Protein AF-A0A7C4XH98-F1 (afdb_monomer)

Structure (mmCIF, N/CA/C/O backbone):
data_AF-A0A7C4XH98-F1
#
_entry.id   AF-A0A7C4XH98-F1
#
loop_
_atom_site.group_PDB
_atom_site.id
_atom_site.type_symbol
_atom_site.label_atom_id
_atom_site.label_alt_id
_atom_site.label_comp_id
_atom_site.label_asym_id
_atom_site.label_entity_id
_atom_site.label_seq_id
_atom_site.pdbx_PDB_ins_code
_atom_site.Cartn_x
_atom_site.Cartn_y
_atom_site.Cartn_z
_atom_site.occupancy
_atom_site.B_iso_or_equiv
_atom_site.auth_seq_id
_atom_site.auth_comp_id
_atom_site.auth_asym_id
_atom_site.auth_atom_id
_atom_site.pdbx_PDB_model_num
ATOM 1 N N . MET A 1 1 ? -20.368 -7.969 13.015 1.00 67.06 1 MET A N 1
ATOM 2 C CA . MET A 1 1 ? -19.033 -8.362 12.513 1.00 67.06 1 MET A CA 1
ATOM 3 C C . MET A 1 1 ? -18.531 -9.493 13.409 1.00 67.06 1 MET A C 1
ATOM 5 O O . MET A 1 1 ? -19.302 -9.937 14.252 1.00 67.06 1 MET A O 1
ATOM 9 N N . SER A 1 2 ? -17.333 -10.051 13.210 1.00 83.75 2 SER A N 1
ATOM 10 C CA . SER A 1 2 ? -16.748 -10.917 14.249 1.00 83.75 2 SER A CA 1
ATOM 11 C C . SER A 1 2 ? -16.350 -10.067 15.457 1.00 83.75 2 SER A C 1
ATOM 13 O O . SER A 1 2 ? -15.859 -8.958 15.256 1.00 83.75 2 SER A O 1
ATOM 15 N N . GLU A 1 3 ? -16.488 -10.603 16.671 1.00 90.81 3 GLU A N 1
ATOM 16 C CA . GLU A 1 3 ? -16.153 -9.916 17.933 1.00 90.81 3 GLU A CA 1
ATOM 17 C C . GLU A 1 3 ? -14.735 -9.316 17.905 1.00 90.81 3 GLU A C 1
ATOM 19 O O . GLU A 1 3 ? -14.575 -8.110 18.053 1.00 90.81 3 GLU A O 1
ATOM 24 N N . CYS A 1 4 ? -13.725 -10.098 17.503 1.00 91.94 4 CYS A N 1
ATOM 25 C CA . CYS A 1 4 ? -12.333 -9.631 17.433 1.00 91.94 4 CYS A CA 1
ATOM 26 C C . CYS A 1 4 ? -12.103 -8.434 16.488 1.00 91.94 4 CYS A C 1
ATOM 28 O O . CYS A 1 4 ? -11.167 -7.662 16.678 1.00 91.94 4 CYS A O 1
ATOM 30 N N . PHE A 1 5 ? -12.923 -8.284 15.444 1.00 92.69 5 PHE A N 1
ATOM 31 C CA . PHE A 1 5 ? -12.782 -7.168 14.504 1.00 92.69 5 PHE A CA 1
ATOM 32 C C . PHE A 1 5 ? -13.383 -5.883 15.083 1.00 92.69 5 PHE A C 1
ATOM 34 O O . PHE A 1 5 ? -12.815 -4.802 14.938 1.00 92.69 5 PHE A O 1
ATOM 41 N N . GLU A 1 6 ? -14.522 -6.009 15.764 1.00 92.94 6 GLU A N 1
ATOM 42 C CA . GLU A 1 6 ? -15.153 -4.900 16.481 1.00 92.94 6 GLU A CA 1
ATOM 43 C C . GLU A 1 6 ? -14.258 -4.424 17.635 1.00 92.94 6 GLU A C 1
ATOM 45 O O . GLU A 1 6 ? -14.080 -3.217 17.807 1.00 92.94 6 GLU A O 1
ATOM 50 N N . ASP A 1 7 ? -13.607 -5.354 18.338 1.00 95.62 7 ASP A N 1
ATOM 51 C CA . ASP A 1 7 ? -12.634 -5.046 19.389 1.00 95.62 7 ASP A CA 1
ATOM 52 C C . ASP A 1 7 ? -11.439 -4.246 18.859 1.00 95.62 7 ASP A C 1
ATOM 54 O O . ASP A 1 7 ? -11.026 -3.268 19.483 1.00 95.62 7 ASP A O 1
ATOM 58 N N . LEU A 1 8 ? -10.903 -4.603 17.685 1.00 96.25 8 LEU A N 1
ATOM 59 C CA . LEU A 1 8 ? -9.790 -3.876 17.069 1.00 96.25 8 LEU A CA 1
ATOM 60 C C . LEU A 1 8 ? -10.188 -2.453 16.650 1.00 96.25 8 LEU A C 1
ATOM 62 O O . LEU A 1 8 ? -9.449 -1.497 16.891 1.00 96.25 8 LEU A O 1
ATOM 66 N N . LEU A 1 9 ? -11.382 -2.279 16.077 1.00 95.44 9 LEU A N 1
ATOM 67 C CA . LEU A 1 9 ? -11.922 -0.946 15.792 1.00 95.44 9 LEU A CA 1
ATOM 68 C C . LEU A 1 9 ? -12.091 -0.127 17.078 1.00 95.44 9 LEU A C 1
ATOM 70 O O . LEU A 1 9 ? -11.745 1.056 17.130 1.00 95.44 9 LEU A O 1
ATOM 74 N N . GLN A 1 10 ? -12.601 -0.754 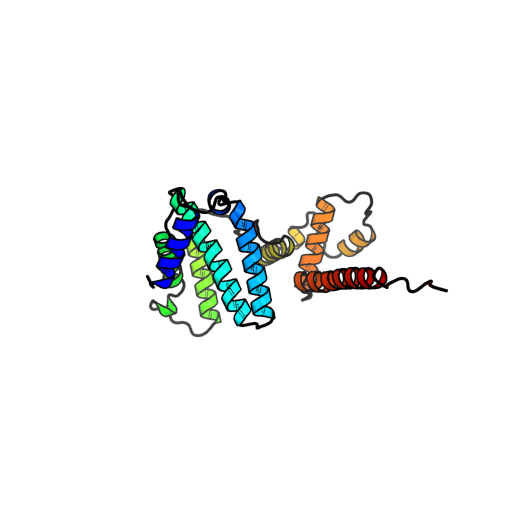18.138 1.00 96.62 10 GLN A N 1
ATOM 75 C CA . GLN A 1 10 ? -12.788 -0.099 19.425 1.00 96.62 10 GLN A CA 1
ATOM 76 C C . GLN A 1 10 ? -11.453 0.243 20.102 1.00 96.62 10 GLN A C 1
ATOM 78 O O . GLN A 1 10 ? -11.355 1.282 20.766 1.00 96.62 10 GLN A O 1
ATOM 83 N N . LEU A 1 11 ? -10.414 -0.572 19.910 1.00 97.62 11 LEU A N 1
ATOM 84 C CA . LEU A 1 11 ? -9.049 -0.278 20.337 1.00 97.62 11 LEU A CA 1
ATOM 85 C C . LEU A 1 11 ? -8.554 1.016 19.681 1.00 97.62 11 LEU A C 1
ATOM 87 O O . LEU A 1 11 ? -8.147 1.932 20.391 1.00 97.62 11 LEU A O 1
ATOM 91 N N . ILE A 1 12 ? -8.665 1.137 18.355 1.00 97.25 12 ILE A N 1
ATOM 92 C CA . ILE A 1 12 ? -8.238 2.333 17.607 1.00 97.25 12 ILE A CA 1
ATOM 93 C C . ILE A 1 12 ? -8.990 3.578 18.095 1.00 97.25 12 ILE A C 1
ATOM 95 O O . ILE A 1 12 ? -8.373 4.596 18.419 1.00 97.25 12 ILE A O 1
ATOM 99 N N . LYS A 1 13 ? -10.315 3.481 18.259 1.00 96.62 13 LYS A N 1
ATOM 100 C CA . LYS A 1 13 ? -11.134 4.565 18.831 1.00 96.62 13 LYS A CA 1
ATOM 101 C C . LYS A 1 13 ? -10.692 4.943 20.240 1.00 96.62 13 LYS A C 1
ATOM 103 O O . LYS A 1 13 ? -10.677 6.118 20.598 1.00 96.62 13 LYS A O 1
ATOM 108 N N . THR A 1 14 ? -10.305 3.964 21.055 1.00 97.69 14 THR A N 1
ATOM 109 C CA . THR A 1 14 ? -9.773 4.203 22.404 1.00 97.69 14 THR A CA 1
ATOM 110 C C . THR A 1 14 ? -8.427 4.924 22.362 1.00 97.69 14 THR A C 1
ATOM 112 O O . THR A 1 14 ? -8.237 5.893 23.102 1.00 97.69 14 THR A O 1
ATOM 115 N N . LEU A 1 15 ? -7.518 4.496 21.480 1.00 97.88 15 LEU A N 1
ATOM 116 C CA . LEU A 1 15 ? -6.202 5.109 21.278 1.00 97.88 15 LEU A CA 1
ATOM 117 C C . LEU A 1 15 ? -6.312 6.572 20.833 1.00 97.88 15 LEU A C 1
ATOM 119 O O . LEU A 1 15 ? -5.545 7.415 21.297 1.00 97.88 15 LEU A O 1
ATOM 123 N N . ARG A 1 16 ? -7.305 6.894 20.001 1.00 96.06 16 ARG A N 1
ATOM 124 C CA . ARG A 1 16 ? -7.550 8.257 19.504 1.00 96.06 16 ARG A CA 1
ATOM 125 C C . ARG A 1 16 ? -8.492 9.089 20.383 1.00 96.06 16 ARG A C 1
ATOM 127 O O . ARG A 1 16 ? -8.470 10.317 20.335 1.00 96.06 16 ARG A O 1
ATOM 134 N N . GLY A 1 17 ? -9.281 8.451 21.246 1.00 95.00 17 GLY A N 1
ATOM 135 C CA . GLY A 1 17 ? -10.274 9.108 22.097 1.00 95.00 17 GLY A CA 1
ATOM 136 C C . G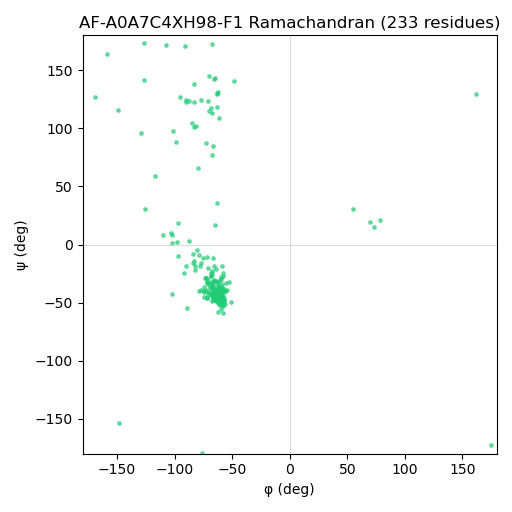LY A 1 17 ? -9.668 10.017 23.176 1.00 95.00 17 GLY A C 1
ATOM 137 O O . GLY A 1 17 ? -8.466 9.994 23.413 1.00 95.00 17 GLY A O 1
ATOM 138 N N . PRO A 1 18 ? -10.460 10.804 23.928 1.00 94.62 18 PRO A N 1
ATOM 139 C CA . PRO A 1 18 ? -9.956 11.855 24.827 1.00 94.62 18 PRO A CA 1
ATOM 140 C C . PRO A 1 18 ? -8.888 11.418 25.842 1.00 94.62 18 PRO A C 1
ATOM 142 O O . PRO A 1 18 ? -7.975 12.187 26.137 1.00 94.62 18 PRO A O 1
ATOM 145 N N . LYS A 1 19 ? -8.934 10.168 26.317 1.00 95.62 19 LYS A N 1
ATOM 146 C CA . LYS A 1 19 ? -7.947 9.573 27.243 1.00 95.62 19 LYS A CA 1
ATOM 147 C C . LYS A 1 19 ? -6.876 8.710 26.560 1.00 95.62 19 LYS A C 1
ATOM 149 O O . LYS A 1 19 ? -6.050 8.123 27.246 1.00 95.62 19 LYS A O 1
ATOM 154 N N . GLY A 1 20 ? -6.908 8.629 25.237 1.00 95.38 20 GLY A N 1
ATOM 155 C CA . GLY A 1 20 ? -5.993 7.842 24.428 1.00 95.38 20 GLY A CA 1
ATOM 156 C C . GLY A 1 20 ? -4.603 8.458 24.276 1.00 95.38 20 GLY A C 1
ATOM 157 O O . GLY A 1 20 ? -4.307 9.540 24.804 1.00 95.38 20 GLY A O 1
ATOM 158 N N . CYS A 1 21 ? -3.764 7.756 23.527 1.00 97.25 21 CYS A N 1
ATOM 159 C CA . CYS A 1 21 ? -2.359 8.047 23.306 1.00 97.25 21 CYS A CA 1
ATOM 160 C C . CYS A 1 21 ? -2.154 9.395 22.580 1.00 97.25 21 CYS A C 1
ATOM 162 O O . CYS A 1 21 ? -2.760 9.645 21.534 1.00 97.25 21 CYS A O 1
ATOM 164 N N . PRO A 1 22 ? -1.282 10.287 23.092 1.00 96.06 22 PRO A N 1
ATOM 165 C CA . PRO A 1 22 ? -0.982 11.558 22.430 1.00 96.06 22 PRO A CA 1
ATOM 166 C C . PRO A 1 22 ? -0.382 11.406 21.028 1.00 96.06 22 PRO A C 1
ATOM 168 O O . PRO A 1 22 ? -0.580 12.281 20.187 1.00 96.06 22 PRO A O 1
ATOM 171 N N . TRP A 1 23 ? 0.361 10.322 20.781 1.00 95.56 23 TRP A N 1
ATOM 172 C CA . TRP A 1 23 ? 0.972 10.063 19.479 1.00 95.56 23 TRP A CA 1
ATOM 173 C C . TRP A 1 23 ? -0.076 9.662 18.440 1.00 95.56 23 TRP A C 1
ATOM 175 O O . TRP A 1 23 ? -0.091 10.257 17.362 1.00 95.56 23 TRP A O 1
ATOM 185 N N . ASP A 1 24 ? -0.994 8.756 18.791 1.00 96.81 24 ASP A N 1
ATOM 186 C CA . ASP A 1 24 ? -2.077 8.319 17.903 1.00 96.81 24 ASP A CA 1
ATOM 18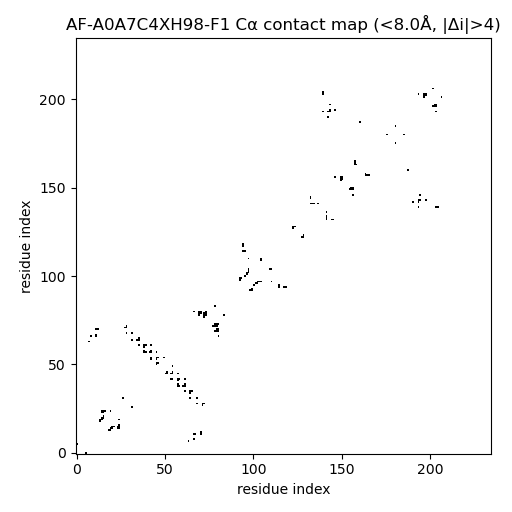7 C C . ASP A 1 24 ? -2.975 9.495 17.523 1.00 96.81 24 ASP A C 1
ATOM 189 O O . ASP A 1 24 ? -3.191 9.763 16.345 1.00 96.81 24 ASP A O 1
ATOM 193 N N . LYS A 1 25 ? -3.397 10.297 18.507 1.00 95.12 25 LYS A N 1
ATOM 194 C CA . LYS A 1 25 ? -4.190 11.519 18.281 1.00 95.12 25 LYS A CA 1
ATOM 195 C C . LYS A 1 25 ? -3.551 12.515 17.322 1.00 95.12 25 LYS A C 1
ATOM 197 O O . LYS A 1 25 ? -4.264 13.250 16.648 1.00 95.12 25 LYS A O 1
ATOM 202 N N . LYS A 1 26 ? -2.218 12.595 17.315 1.00 95.31 26 LYS A N 1
ATOM 203 C CA . LYS A 1 26 ? -1.476 13.538 16.474 1.00 95.31 26 LYS A CA 1
ATOM 204 C C . LYS A 1 26 ? -1.381 13.064 15.021 1.00 95.31 26 LYS A C 1
ATOM 206 O O . LYS A 1 26 ? -1.086 13.888 14.159 1.00 95.31 26 LYS A O 1
ATOM 211 N N . GLN A 1 27 ? -1.599 11.777 14.748 1.00 95.12 27 GLN A N 1
ATOM 212 C CA . GLN A 1 27 ? -1.567 11.269 13.380 1.00 95.12 27 GLN A CA 1
ATOM 213 C C . GLN A 1 27 ? -2.718 11.856 12.556 1.00 95.12 27 GLN A C 1
ATOM 215 O O . GLN A 1 27 ? -3.842 12.009 13.040 1.00 95.12 27 GLN A O 1
ATOM 220 N N . ASP A 1 28 ? -2.411 12.133 11.294 1.00 92.94 28 ASP A N 1
ATOM 221 C CA . ASP A 1 28 ? -3.336 12.550 10.246 1.00 92.94 28 ASP A CA 1
ATOM 222 C C . ASP A 1 28 ? -3.209 11.647 9.005 1.00 92.94 28 ASP A C 1
ATOM 224 O O . ASP A 1 28 ? -2.294 10.825 8.890 1.00 92.94 28 ASP A O 1
ATOM 228 N N . ILE A 1 29 ? -4.097 11.832 8.027 1.00 90.31 29 ILE A N 1
ATOM 229 C CA . ILE A 1 29 ? -4.125 11.023 6.800 1.00 90.31 29 ILE A CA 1
ATOM 230 C C . ILE A 1 29 ? -2.811 11.070 5.996 1.00 90.31 29 ILE A C 1
ATOM 232 O O . ILE A 1 29 ? -2.485 10.131 5.270 1.00 90.31 29 ILE A O 1
ATOM 236 N N . GLN A 1 30 ? -2.031 12.153 6.099 1.00 89.75 30 GLN A N 1
ATOM 237 C CA . GLN A 1 30 ? -0.754 12.269 5.392 1.00 89.75 30 GLN A CA 1
ATOM 238 C C . GLN A 1 30 ? 0.332 11.455 6.096 1.00 89.75 30 GLN A C 1
ATOM 240 O O . GLN A 1 30 ? 1.128 10.800 5.423 1.00 89.75 30 GLN A O 1
ATOM 245 N N . SER A 1 31 ? 0.334 11.462 7.430 1.00 90.06 31 SER A N 1
ATOM 246 C CA . SER A 1 31 ? 1.281 10.714 8.255 1.00 90.06 31 SER A CA 1
ATOM 247 C C . SER A 1 31 ? 1.131 9.197 8.119 1.00 90.06 31 SER A C 1
ATOM 249 O O . SER A 1 31 ? 2.139 8.498 8.135 1.00 90.06 31 SER A O 1
ATOM 251 N N . ILE A 1 32 ? -0.085 8.689 7.879 1.00 93.56 32 ILE A N 1
ATOM 252 C CA . ILE A 1 32 ? -0.340 7.245 7.740 1.00 93.56 32 ILE A CA 1
ATOM 253 C C . ILE A 1 32 ? 0.288 6.642 6.476 1.00 93.56 32 ILE A C 1
ATOM 255 O O . ILE A 1 32 ? 0.621 5.460 6.445 1.00 93.56 32 ILE A O 1
ATOM 259 N N . LYS A 1 33 ? 0.532 7.450 5.435 1.00 89.00 33 LYS A N 1
ATOM 260 C CA . LYS A 1 33 ? 1.069 6.959 4.154 1.00 89.00 33 LYS A CA 1
ATOM 261 C C . LYS A 1 33 ? 2.392 6.212 4.290 1.00 89.00 33 LYS A C 1
ATOM 263 O O . LYS A 1 33 ? 2.590 5.237 3.573 1.00 89.00 33 LYS A O 1
ATOM 268 N N . LYS A 1 34 ? 3.300 6.700 5.145 1.00 87.94 34 LYS A N 1
ATOM 269 C CA . LYS A 1 34 ? 4.608 6.057 5.330 1.00 87.94 34 LYS A CA 1
ATOM 270 C C . LYS A 1 34 ? 4.469 4.725 6.062 1.00 87.94 34 LYS A C 1
ATOM 272 O O . LYS A 1 34 ? 5.053 3.766 5.592 1.00 87.94 34 LYS A O 1
ATOM 277 N N . TYR A 1 35 ? 3.616 4.647 7.086 1.00 92.94 35 TYR A N 1
ATOM 278 C CA . TYR A 1 35 ? 3.422 3.417 7.853 1.00 92.94 35 TYR A CA 1
ATOM 279 C C . TYR A 1 35 ? 2.768 2.340 6.992 1.00 92.94 35 TYR A C 1
ATOM 2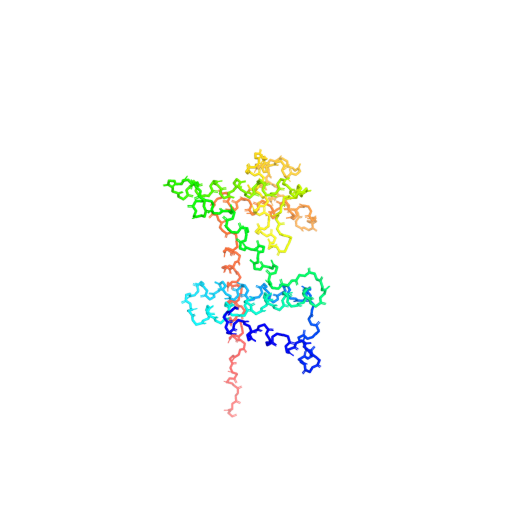81 O O . TYR A 1 35 ? 3.279 1.240 6.921 1.00 92.94 35 TYR A O 1
ATOM 289 N N . ILE A 1 36 ? 1.734 2.675 6.204 1.00 95.38 36 ILE A N 1
ATOM 290 C CA . ILE A 1 36 ? 1.152 1.718 5.240 1.00 95.38 36 ILE A CA 1
ATOM 291 C C . ILE A 1 36 ? 2.219 1.152 4.296 1.00 95.38 36 ILE A C 1
ATOM 293 O O . ILE A 1 36 ? 2.147 -0.014 3.921 1.00 95.38 36 ILE A O 1
ATOM 297 N N . LEU A 1 37 ? 3.162 1.986 3.853 1.00 90.81 37 LEU A N 1
ATOM 298 C CA . LEU A 1 37 ? 4.210 1.544 2.943 1.00 90.81 37 LEU A CA 1
ATOM 299 C C . LEU A 1 37 ? 5.267 0.691 3.657 1.00 90.81 37 LEU A C 1
ATOM 301 O O . LEU A 1 37 ? 5.714 -0.285 3.068 1.00 90.81 37 LEU A O 1
ATOM 305 N N . GLU A 1 38 ? 5.639 1.061 4.883 1.00 92.12 38 GLU A N 1
ATOM 306 C CA . GLU A 1 38 ? 6.531 0.298 5.764 1.00 92.12 38 GLU A CA 1
ATOM 307 C C . GLU A 1 38 ? 5.944 -1.103 6.016 1.00 92.12 38 GLU A C 1
ATOM 309 O O . GLU A 1 38 ? 6.522 -2.066 5.515 1.00 92.12 38 GLU A O 1
ATOM 314 N N . GLU A 1 39 ? 4.732 -1.218 6.578 1.00 96.94 39 GLU A N 1
ATOM 315 C CA . GLU A 1 39 ? 4.115 -2.531 6.869 1.00 96.94 39 GLU A CA 1
ATOM 316 C C . GLU A 1 39 ? 3.871 -3.356 5.597 1.00 96.94 39 GLU A C 1
ATOM 318 O O . GLU A 1 39 ? 3.934 -4.584 5.587 1.00 96.94 39 GLU A O 1
ATOM 323 N N . ALA A 1 40 ? 3.577 -2.696 4.469 1.00 96.00 40 ALA A N 1
ATOM 324 C CA . ALA A 1 40 ? 3.421 -3.402 3.203 1.00 96.00 40 ALA A CA 1
ATOM 325 C C . ALA A 1 40 ? 4.743 -4.008 2.717 1.00 96.00 40 ALA A C 1
ATOM 327 O O . ALA A 1 40 ? 4.713 -5.078 2.110 1.00 96.00 40 ALA A O 1
ATOM 328 N N . TYR A 1 41 ? 5.883 -3.347 2.936 1.00 93.12 41 TYR A N 1
ATOM 329 C CA . TYR A 1 41 ? 7.184 -3.921 2.599 1.00 93.12 41 TYR A CA 1
ATOM 330 C C . TYR A 1 41 ? 7.593 -5.014 3.585 1.00 93.12 41 TYR A C 1
ATOM 332 O O . TYR A 1 41 ? 8.042 -6.061 3.126 1.00 93.12 41 TYR A O 1
ATOM 340 N N . GLU A 1 42 ? 7.359 -4.831 4.884 1.00 94.81 42 GLU A N 1
ATOM 341 C CA . GLU A 1 42 ? 7.648 -5.852 5.901 1.00 94.81 42 GLU A CA 1
ATOM 342 C C . GLU A 1 42 ? 6.825 -7.128 5.650 1.00 94.81 42 GLU A C 1
ATOM 344 O O . GLU A 1 42 ? 7.379 -8.228 5.574 1.00 94.81 42 GLU A O 1
ATOM 349 N N . LEU A 1 43 ? 5.538 -6.989 5.309 1.00 97.81 43 LEU A N 1
ATOM 350 C CA . LEU A 1 43 ? 4.706 -8.115 4.879 1.00 97.81 43 LEU A CA 1
ATOM 351 C C . LEU A 1 43 ? 5.235 -8.800 3.607 1.00 97.81 43 LEU A C 1
ATOM 353 O O . LEU A 1 43 ? 5.181 -10.026 3.488 1.00 97.81 43 LEU A O 1
ATOM 357 N N . LEU A 1 44 ? 5.731 -8.040 2.625 1.00 94.56 44 LEU A N 1
ATOM 358 C CA . LEU A 1 44 ? 6.320 -8.620 1.411 1.00 94.56 44 LEU A CA 1
ATOM 359 C C . LEU A 1 44 ? 7.611 -9.390 1.714 1.00 94.56 44 LEU A C 1
ATOM 361 O O . LEU A 1 44 ? 7.842 -10.443 1.106 1.00 94.56 44 LEU A O 1
ATOM 365 N N . ASP A 1 45 ? 8.424 -8.900 2.644 1.00 92.62 45 ASP A N 1
ATOM 366 C CA . ASP A 1 45 ? 9.642 -9.571 3.092 1.00 92.62 45 ASP A CA 1
ATOM 367 C C . ASP A 1 45 ? 9.305 -10.866 3.845 1.00 92.62 45 ASP A C 1
ATOM 369 O O . ASP A 1 45 ? 9.869 -11.916 3.522 1.00 92.62 45 ASP A O 1
ATOM 373 N N . ALA A 1 46 ? 8.305 -10.842 4.732 1.00 95.56 46 ALA A N 1
ATOM 374 C CA . ALA A 1 46 ? 7.795 -12.021 5.436 1.00 95.56 46 ALA A CA 1
ATOM 375 C C . ALA A 1 46 ? 7.234 -13.093 4.477 1.00 95.56 46 ALA A C 1
ATOM 377 O O . ALA A 1 46 ? 7.508 -14.289 4.611 1.00 95.56 46 ALA A O 1
ATOM 378 N N . ILE A 1 47 ? 6.495 -12.680 3.439 1.00 95.81 47 ILE A N 1
ATOM 379 C CA . ILE A 1 47 ? 6.026 -13.591 2.380 1.00 95.81 47 ILE A CA 1
ATOM 380 C C . ILE A 1 47 ? 7.211 -14.192 1.616 1.00 95.81 47 ILE A C 1
ATOM 382 O O . ILE A 1 47 ? 7.201 -15.379 1.284 1.00 95.81 47 ILE A O 1
ATOM 386 N N . THR A 1 48 ? 8.231 -13.384 1.326 1.00 93.00 48 THR A N 1
ATOM 387 C CA . THR A 1 48 ? 9.413 -13.812 0.566 1.00 93.00 48 THR A CA 1
ATOM 388 C C . THR A 1 48 ? 10.262 -14.812 1.350 1.00 93.00 48 THR A C 1
ATOM 390 O O . THR A 1 48 ? 10.791 -15.756 0.759 1.00 93.00 48 THR A O 1
ATOM 393 N N . SER A 1 49 ? 10.370 -14.646 2.670 1.00 94.38 49 SER A N 1
ATOM 394 C CA . SER A 1 49 ? 11.069 -15.576 3.563 1.00 94.38 49 SER A CA 1
ATOM 395 C C . SER A 1 49 ? 10.252 -16.827 3.911 1.00 94.38 49 SER A C 1
ATOM 397 O O . SER A 1 49 ? 10.811 -17.768 4.475 1.00 94.38 49 SER A O 1
ATOM 399 N N . ALA A 1 50 ? 8.964 -16.867 3.542 1.00 95.94 50 ALA A N 1
ATOM 400 C CA . ALA A 1 50 ? 8.002 -17.898 3.938 1.00 95.94 50 ALA A CA 1
ATOM 401 C C . ALA A 1 50 ? 7.895 -18.075 5.467 1.00 95.94 50 ALA A C 1
ATOM 403 O O . ALA A 1 50 ? 7.608 -19.171 5.955 1.00 95.94 50 ALA A O 1
ATOM 404 N N . ASP A 1 51 ? 8.123 -16.996 6.218 1.00 97.12 51 ASP A N 1
ATOM 405 C CA . ASP A 1 51 ? 7.985 -16.966 7.669 1.00 97.12 51 ASP A CA 1
ATOM 406 C C . ASP A 1 51 ? 6.518 -16.723 8.039 1.00 97.12 51 ASP A C 1
ATOM 408 O O . ASP A 1 51 ? 6.002 -15.612 7.945 1.00 97.12 51 ASP A O 1
ATOM 412 N N . HIS A 1 52 ? 5.810 -17.788 8.413 1.00 97.44 52 HIS A N 1
ATOM 413 C CA . HIS A 1 52 ? 4.379 -17.716 8.703 1.00 97.44 52 HIS A CA 1
ATOM 414 C C . HIS A 1 52 ? 4.036 -16.925 9.968 1.00 97.44 52 HIS A C 1
ATOM 416 O O . HIS A 1 52 ? 2.936 -16.373 10.025 1.00 97.44 52 HIS A O 1
ATOM 422 N N . ASP A 1 53 ? 4.945 -16.862 10.942 1.00 98.25 53 ASP A N 1
ATOM 423 C CA . ASP A 1 53 ? 4.725 -16.086 12.161 1.00 98.25 53 ASP A CA 1
ATOM 424 C C . ASP A 1 53 ? 4.871 -14.594 11.842 1.00 98.25 53 ASP A C 1
ATOM 426 O O . ASP A 1 53 ? 3.972 -13.816 12.161 1.00 98.25 53 ASP A O 1
ATOM 430 N N . ALA A 1 54 ? 5.909 -14.221 11.084 1.00 97.44 54 ALA A N 1
ATOM 431 C CA . ALA A 1 54 ? 6.058 -12.855 10.583 1.00 97.44 54 ALA A CA 1
ATOM 432 C C . ALA A 1 54 ? 4.892 -12.458 9.659 1.00 97.44 54 ALA A C 1
ATOM 434 O O . ALA A 1 54 ? 4.324 -11.386 9.804 1.00 97.44 54 ALA A O 1
ATOM 435 N N . ILE A 1 55 ? 4.437 -13.335 8.753 1.00 98.50 55 ILE A N 1
ATOM 436 C CA . ILE A 1 55 ? 3.274 -13.035 7.894 1.00 98.50 55 ILE A CA 1
ATOM 437 C C . ILE A 1 55 ? 2.030 -12.709 8.732 1.00 98.50 55 ILE A C 1
ATOM 439 O O . ILE A 1 55 ? 1.250 -11.841 8.342 1.00 98.50 55 ILE A O 1
ATOM 443 N N . LEU A 1 56 ? 1.806 -13.419 9.844 1.00 98.19 56 LEU A N 1
ATOM 444 C CA . LEU A 1 56 ? 0.669 -13.164 10.728 1.00 98.19 56 LEU A CA 1
ATOM 445 C C . LEU A 1 56 ? 0.773 -11.784 11.392 1.00 98.19 56 LEU A C 1
ATOM 447 O O . LEU A 1 56 ? -0.229 -11.070 11.435 1.00 98.19 56 LEU A O 1
ATOM 451 N N . GLU A 1 57 ? 1.959 -11.437 11.893 1.00 98.19 57 GLU A N 1
ATOM 452 C CA . GLU A 1 57 ? 2.266 -10.153 12.533 1.00 98.19 57 GLU A CA 1
ATOM 453 C C . GLU A 1 57 ? 2.091 -8.993 11.545 1.00 98.19 57 GLU A C 1
ATOM 455 O O . GLU A 1 57 ? 1.190 -8.170 11.715 1.00 98.19 57 GLU A O 1
ATOM 460 N N . GLU A 1 58 ? 2.810 -9.027 10.423 1.00 98.31 58 GLU A N 1
ATOM 461 C CA . GLU A 1 58 ? 2.819 -7.940 9.439 1.00 98.31 58 GLU A CA 1
ATOM 462 C C . GLU A 1 58 ? 1.470 -7.764 8.724 1.00 98.31 58 GLU A C 1
ATOM 464 O O . GLU A 1 58 ? 1.057 -6.658 8.360 1.00 98.31 58 GLU A O 1
ATOM 469 N N . ALA A 1 59 ? 0.716 -8.853 8.525 1.00 98.25 59 ALA A N 1
ATOM 470 C CA . ALA A 1 59 ? -0.647 -8.749 8.005 1.00 98.25 59 ALA A CA 1
ATOM 471 C C . ALA A 1 59 ? -1.589 -8.074 9.015 1.00 98.25 59 ALA A C 1
ATOM 473 O O . ALA A 1 59 ? -2.525 -7.374 8.609 1.00 98.25 59 ALA A O 1
ATOM 474 N N . GLY A 1 60 ? -1.356 -8.291 10.312 1.00 97.81 60 GLY A N 1
ATOM 475 C CA . GLY A 1 60 ? -2.050 -7.619 11.404 1.00 97.81 60 GLY A CA 1
ATOM 476 C C . GLY A 1 60 ? -1.723 -6.129 11.456 1.00 97.81 60 GLY A C 1
ATOM 477 O O . GLY A 1 60 ? -2.648 -5.315 11.518 1.00 97.81 60 GLY A O 1
ATOM 478 N N . ASP A 1 61 ? -0.449 -5.769 11.338 1.00 98.12 61 ASP A N 1
ATOM 479 C CA . ASP A 1 61 ? 0.006 -4.378 11.384 1.00 98.12 61 ASP A CA 1
ATOM 480 C C . ASP A 1 61 ? -0.471 -3.588 10.166 1.00 98.12 61 ASP A C 1
ATOM 482 O O . ASP A 1 61 ? -1.080 -2.519 10.308 1.00 98.12 61 ASP A O 1
ATOM 486 N N . LEU A 1 62 ? -0.377 -4.163 8.963 1.00 98.31 62 LEU A N 1
ATOM 487 C CA . LEU A 1 62 ? -0.966 -3.552 7.773 1.00 98.31 62 LEU A CA 1
ATOM 488 C C . LEU A 1 62 ? -2.490 -3.381 7.916 1.00 98.31 62 LEU A C 1
ATOM 490 O O . LEU A 1 62 ? -3.035 -2.341 7.532 1.00 98.31 62 LEU A O 1
ATOM 494 N N . LEU A 1 63 ? -3.199 -4.364 8.487 1.00 97.50 63 LEU A N 1
ATOM 495 C CA . LEU A 1 63 ? -4.632 -4.237 8.768 1.00 97.50 63 LEU A CA 1
ATOM 496 C C . LEU A 1 63 ? -4.906 -3.105 9.767 1.00 97.50 63 LEU A C 1
ATOM 498 O O . LEU A 1 63 ? -5.822 -2.312 9.535 1.00 97.50 63 LEU A O 1
ATOM 502 N N . PHE A 1 64 ? -4.116 -2.994 10.836 1.00 97.81 64 PHE A N 1
ATOM 503 C CA . PHE A 1 64 ? -4.230 -1.919 11.818 1.00 97.81 64 PHE A CA 1
ATOM 504 C C . PHE A 1 64 ? -4.081 -0.548 11.153 1.00 97.81 64 PHE A C 1
ATOM 506 O O . PHE A 1 64 ? -4.956 0.301 11.333 1.00 97.81 64 PHE A O 1
ATOM 513 N N . GLN A 1 65 ? -3.061 -0.345 10.310 1.00 97.81 65 GLN A N 1
ATOM 514 C CA . GLN A 1 65 ? -2.865 0.927 9.599 1.00 97.81 65 GLN A CA 1
ATOM 515 C C . GLN A 1 65 ? -4.043 1.269 8.672 1.00 97.81 65 GLN A C 1
ATOM 517 O O . GLN A 1 65 ? -4.456 2.430 8.585 1.00 97.81 65 GLN A O 1
ATOM 522 N N . ILE A 1 66 ? -4.633 0.271 8.001 1.00 97.69 66 ILE A N 1
ATOM 523 C CA . ILE A 1 66 ? -5.825 0.471 7.161 1.00 97.69 66 ILE A CA 1
ATOM 524 C C . ILE A 1 66 ? -7.042 0.863 8.004 1.00 97.69 66 ILE A C 1
ATOM 526 O O . ILE A 1 66 ? -7.760 1.792 7.635 1.00 97.69 66 ILE A O 1
ATOM 530 N N . LEU A 1 67 ? -7.283 0.200 9.135 1.00 97.19 67 LEU A N 1
ATOM 531 C CA . LEU A 1 67 ? -8.395 0.551 10.022 1.00 97.19 67 LEU A CA 1
ATOM 532 C C . LEU A 1 67 ? -8.191 1.924 10.675 1.00 97.19 67 LEU A C 1
ATOM 534 O O . LEU A 1 67 ? -9.148 2.685 10.806 1.00 97.19 67 LEU A O 1
ATOM 538 N N . PHE A 1 68 ? -6.953 2.279 11.013 1.00 97.75 68 PHE A N 1
ATOM 539 C CA . PHE A 1 68 ? -6.606 3.589 11.555 1.00 97.75 68 PHE A CA 1
ATOM 540 C C . PHE A 1 68 ? -6.873 4.708 10.539 1.00 97.75 68 PHE A C 1
ATOM 542 O O . PHE A 1 68 ? -7.445 5.742 10.887 1.00 97.75 68 PHE A O 1
ATOM 549 N N . LEU A 1 69 ? -6.530 4.485 9.265 1.00 97.50 69 LEU A N 1
ATOM 550 C CA . LEU A 1 69 ? -6.887 5.380 8.161 1.00 97.50 69 LEU A CA 1
ATOM 551 C C . LEU A 1 69 ? -8.403 5.567 8.045 1.00 97.50 69 LEU A C 1
ATOM 553 O O . LEU A 1 69 ? -8.873 6.685 7.842 1.00 97.50 69 LEU A O 1
ATOM 557 N N . ILE A 1 70 ? -9.168 4.483 8.164 1.00 97.06 70 ILE A N 1
ATOM 558 C CA . ILE A 1 70 ? -10.630 4.536 8.070 1.00 97.06 70 ILE A CA 1
ATOM 559 C C . ILE A 1 70 ? -11.218 5.319 9.249 1.00 97.06 70 ILE A C 1
ATOM 561 O O . ILE A 1 70 ? -12.127 6.118 9.038 1.00 97.06 70 ILE A O 1
ATOM 565 N N . GLU A 1 71 ? -10.683 5.159 10.463 1.00 96.88 71 GLU A N 1
ATOM 566 C CA . GLU A 1 71 ? -11.131 5.948 11.617 1.00 96.88 71 GLU A CA 1
ATOM 567 C C . GLU A 1 71 ? -10.821 7.443 11.444 1.00 96.88 71 GLU A C 1
ATOM 569 O O . GLU A 1 71 ? -11.661 8.277 11.764 1.00 96.88 71 GLU A O 1
ATOM 574 N N . LEU A 1 72 ? -9.668 7.805 10.872 1.00 96.62 72 LEU A N 1
ATOM 575 C CA . LEU A 1 72 ? -9.345 9.202 10.552 1.00 96.62 72 LEU A CA 1
ATOM 576 C C . LEU A 1 72 ? -10.355 9.839 9.584 1.00 96.62 72 LEU A C 1
ATOM 578 O O . LEU A 1 72 ? -10.770 10.982 9.770 1.00 96.62 72 LEU A O 1
ATOM 582 N N . GLU A 1 73 ? -10.751 9.107 8.544 1.00 97.38 73 GLU A N 1
ATOM 583 C CA . GLU A 1 73 ? -11.734 9.570 7.555 1.00 97.38 73 GLU A CA 1
ATOM 584 C C . GLU A 1 73 ? -13.153 9.623 8.142 1.00 97.38 73 GLU A C 1
ATOM 586 O O . GLU A 1 73 ? -13.932 10.524 7.813 1.00 97.38 73 GLU A O 1
ATOM 591 N N . HIS A 1 74 ? -13.468 8.713 9.067 1.00 96.38 74 HIS A N 1
ATOM 592 C CA . HIS A 1 74 ? -14.696 8.738 9.855 1.00 96.38 74 HIS A CA 1
ATOM 593 C C . HIS A 1 74 ? -14.757 9.967 10.776 1.00 96.38 74 HIS A C 1
ATOM 595 O O . HIS A 1 74 ? -15.751 10.692 10.753 1.00 96.38 74 HIS A O 1
ATOM 601 N N . GLU A 1 75 ? -13.687 10.262 11.523 1.00 95.12 75 GLU A N 1
ATOM 602 C CA . GLU A 1 75 ? -13.567 11.463 12.365 1.00 95.12 75 GLU A CA 1
ATOM 603 C C . GLU A 1 75 ? -13.703 12.759 11.548 1.00 95.12 75 GLU A C 1
ATOM 605 O O . GLU A 1 75 ? -14.261 13.748 12.027 1.00 95.12 75 GLU A O 1
ATOM 610 N N . ALA A 1 76 ? -13.226 12.749 10.302 1.00 95.31 76 ALA A N 1
ATOM 611 C CA . ALA A 1 76 ? -13.353 13.863 9.368 1.00 95.31 76 ALA A CA 1
ATOM 612 C C . ALA A 1 76 ? -14.728 13.940 8.666 1.00 95.31 76 ALA A C 1
ATOM 614 O O . ALA A 1 76 ? -14.997 14.910 7.955 1.00 95.31 76 ALA A O 1
ATOM 615 N N . GLY A 1 77 ? -15.612 12.959 8.882 1.00 96.75 77 GLY A N 1
ATOM 616 C CA . GLY A 1 77 ? -16.976 12.937 8.353 1.00 96.75 77 GLY A CA 1
ATOM 617 C C . GLY A 1 77 ? -17.092 12.539 6.879 1.00 96.75 77 GLY A C 1
ATOM 618 O O . GLY A 1 77 ? -18.091 12.882 6.247 1.00 96.75 77 GLY A O 1
ATOM 619 N N . PHE A 1 78 ? -16.096 11.845 6.316 1.00 97.44 78 PHE A N 1
ATOM 620 C CA . PHE A 1 78 ? -16.100 11.444 4.905 1.00 97.44 78 PHE A CA 1
ATOM 621 C C . PHE A 1 78 ? -16.767 10.090 4.662 1.00 97.44 78 PHE A C 1
ATOM 623 O O . PHE A 1 78 ? -17.661 9.998 3.820 1.00 97.44 78 PHE A O 1
ATOM 630 N N . PHE A 1 79 ? -16.328 9.039 5.356 1.00 97.69 79 PHE A N 1
ATOM 631 C CA . PHE A 1 79 ? -16.888 7.692 5.218 1.00 97.69 79 PHE A CA 1
ATOM 632 C C . PHE A 1 79 ? -16.604 6.822 6.445 1.00 97.69 79 PHE A C 1
ATOM 634 O O . PHE A 1 79 ? -15.740 7.125 7.262 1.00 97.69 79 PHE A O 1
ATOM 641 N N . THR A 1 80 ? -17.335 5.717 6.550 1.00 96.25 80 THR A N 1
ATOM 642 C CA . THR A 1 80 ? -17.240 4.722 7.625 1.00 96.25 80 THR A CA 1
ATOM 643 C C . THR A 1 80 ? -16.584 3.421 7.151 1.00 96.25 80 THR A C 1
ATOM 645 O O . THR A 1 80 ? -16.383 3.194 5.952 1.00 96.25 80 THR A O 1
ATOM 648 N N . ILE A 1 81 ? -16.288 2.514 8.085 1.00 95.56 81 ILE A N 1
ATOM 649 C CA . ILE A 1 81 ? -15.845 1.154 7.748 1.00 95.56 81 ILE A CA 1
ATOM 650 C C . ILE A 1 81 ? -16.919 0.388 6.961 1.00 95.56 81 ILE A C 1
ATOM 652 O O . ILE A 1 81 ? -16.596 -0.348 6.025 1.00 95.56 81 ILE A O 1
ATOM 656 N N . GLU A 1 82 ? -18.198 0.602 7.269 1.00 96.00 82 GLU A N 1
ATOM 657 C CA . GLU A 1 82 ? -19.323 0.010 6.550 1.00 96.00 82 GLU A CA 1
ATOM 658 C C . GLU A 1 82 ? -19.345 0.449 5.084 1.00 96.00 82 GLU A C 1
ATOM 660 O O . GLU A 1 82 ? -19.554 -0.386 4.197 1.00 96.00 82 GLU A O 1
ATOM 665 N N . ASP A 1 83 ? -19.073 1.727 4.811 1.00 97.38 83 ASP A N 1
ATOM 666 C CA . ASP A 1 83 ? -18.993 2.257 3.447 1.00 97.38 83 ASP A CA 1
ATOM 667 C C . ASP A 1 83 ? -17.862 1.586 2.657 1.00 97.38 83 ASP A C 1
ATOM 669 O O . ASP A 1 83 ? -18.067 1.139 1.524 1.00 97.38 83 ASP A O 1
ATOM 673 N N . VAL A 1 84 ? -16.679 1.437 3.266 1.00 96.81 84 VAL A N 1
ATOM 674 C CA . VAL A 1 84 ? -15.513 0.784 2.643 1.00 96.81 84 VAL A CA 1
ATOM 675 C C . VAL A 1 84 ? -15.796 -0.686 2.325 1.00 96.81 84 VAL A C 1
ATOM 677 O O . VAL A 1 84 ? -15.500 -1.157 1.214 1.00 96.81 84 VAL A O 1
ATOM 680 N N . ILE A 1 85 ? -16.390 -1.416 3.275 1.00 95.88 85 ILE A N 1
ATOM 681 C CA . ILE A 1 85 ? -16.750 -2.828 3.111 1.00 95.88 85 ILE A CA 1
ATOM 682 C C . ILE A 1 85 ? -17.803 -2.979 2.014 1.00 95.88 85 ILE A C 1
ATOM 684 O O . ILE A 1 85 ? -17.633 -3.808 1.117 1.00 95.88 85 ILE A O 1
ATOM 688 N N . ASN A 1 86 ? -18.870 -2.175 2.039 1.00 96.50 86 ASN A N 1
ATOM 689 C CA . ASN A 1 86 ? -19.939 -2.252 1.046 1.00 96.50 86 ASN A CA 1
ATOM 690 C C . ASN A 1 86 ? -19.431 -1.902 -0.354 1.00 96.50 86 ASN A C 1
ATOM 692 O O . ASN A 1 86 ? -19.624 -2.695 -1.279 1.00 96.50 86 ASN A O 1
ATOM 696 N N . ALA A 1 87 ? -18.680 -0.808 -0.498 1.00 95.06 87 ALA A N 1
ATOM 697 C CA . ALA A 1 87 ? -18.090 -0.411 -1.772 1.00 95.06 87 ALA A CA 1
ATOM 698 C C . ALA A 1 87 ? -17.160 -1.496 -2.341 1.00 95.06 87 ALA A C 1
ATOM 700 O O . ALA A 1 87 ? -17.140 -1.755 -3.550 1.00 95.06 87 ALA A O 1
ATOM 701 N N . THR A 1 88 ? -16.382 -2.163 -1.483 1.00 95.25 88 THR A N 1
ATOM 702 C CA . THR A 1 88 ? -15.492 -3.249 -1.911 1.00 95.25 88 THR A CA 1
ATOM 703 C C . THR A 1 88 ? -16.269 -4.505 -2.281 1.00 95.25 88 THR A C 1
ATOM 705 O O . THR A 1 88 ? -16.017 -5.067 -3.349 1.00 95.25 88 THR A O 1
ATOM 708 N N . LYS A 1 89 ? -17.240 -4.912 -1.461 1.00 96.44 89 LYS A N 1
ATOM 709 C CA . LYS A 1 89 ? -18.109 -6.071 -1.694 1.00 96.44 89 LYS A CA 1
ATOM 710 C C . LYS A 1 89 ? -18.869 -5.941 -3.012 1.00 96.44 89 LYS A C 1
ATOM 712 O O . LYS A 1 89 ? -18.761 -6.822 -3.861 1.00 96.44 89 LYS A O 1
ATOM 717 N N . GLU A 1 90 ? -19.566 -4.829 -3.229 1.00 95.31 90 GLU A N 1
ATOM 718 C CA . GLU A 1 90 ? -20.324 -4.577 -4.461 1.00 95.31 90 GLU A CA 1
ATOM 719 C C . GLU A 1 90 ? -19.421 -4.588 -5.698 1.00 95.31 90 GLU A C 1
ATOM 721 O O . GLU A 1 90 ? -19.738 -5.216 -6.711 1.00 95.31 90 GLU A O 1
ATOM 726 N N . LYS A 1 91 ? -18.246 -3.950 -5.607 1.00 93.50 91 LYS A N 1
ATOM 727 C CA . LYS A 1 91 ? -17.236 -3.964 -6.673 1.00 93.50 91 LYS A CA 1
ATOM 728 C C . LYS A 1 91 ? -16.756 -5.382 -6.980 1.00 93.50 91 LYS A C 1
ATOM 730 O O . LYS A 1 91 ? -16.626 -5.722 -8.155 1.00 93.50 91 LYS A O 1
ATOM 735 N N . MET A 1 92 ? -16.481 -6.199 -5.964 1.00 95.31 92 MET A N 1
ATOM 736 C CA . MET A 1 92 ? -16.008 -7.569 -6.176 1.00 95.31 92 MET A CA 1
ATOM 737 C C . MET A 1 92 ? -17.101 -8.472 -6.737 1.00 95.31 92 MET A C 1
ATOM 739 O O . MET A 1 92 ? -16.818 -9.194 -7.688 1.00 95.31 92 MET A O 1
ATOM 743 N N . ILE A 1 93 ? -18.341 -8.378 -6.253 1.00 94.69 93 ILE A N 1
ATOM 744 C CA . ILE A 1 93 ? -19.479 -9.121 -6.818 1.00 94.69 93 ILE A CA 1
ATOM 745 C C . ILE A 1 93 ? -19.643 -8.780 -8.302 1.00 94.69 93 ILE A C 1
ATOM 747 O O . ILE A 1 93 ? -19.637 -9.664 -9.158 1.00 94.69 93 ILE A O 1
ATOM 751 N N . ARG A 1 94 ? -19.684 -7.484 -8.629 1.00 93.06 94 ARG A N 1
ATOM 752 C CA . ARG A 1 94 ? -19.884 -7.011 -10.003 1.00 93.06 94 ARG A CA 1
ATOM 753 C C . ARG A 1 94 ? -18.754 -7.410 -10.956 1.00 93.06 94 ARG A C 1
ATOM 755 O O . ARG A 1 94 ? -19.009 -7.624 -12.136 1.00 93.06 94 ARG A O 1
ATOM 762 N N . ARG A 1 95 ? -17.512 -7.518 -10.472 1.00 93.00 95 ARG A N 1
ATOM 763 C CA . ARG A 1 95 ? -16.357 -7.941 -11.286 1.00 93.00 95 ARG A CA 1
ATOM 764 C C . ARG A 1 95 ? -16.201 -9.458 -11.421 1.00 93.00 95 ARG A C 1
ATOM 766 O O . ARG A 1 95 ? -15.402 -9.898 -12.244 1.00 93.00 95 ARG A O 1
ATOM 773 N N . HIS A 1 96 ? -16.985 -10.247 -10.688 1.00 94.62 96 HIS A N 1
ATOM 774 C CA . HIS A 1 96 ? -17.020 -11.706 -10.807 1.00 94.62 96 HIS A CA 1
ATOM 775 C C . HIS A 1 96 ? -18.404 -12.208 -11.259 1.00 94.62 96 HIS A C 1
ATOM 777 O O . HIS A 1 96 ? -19.011 -13.038 -10.579 1.00 94.62 96 HIS A O 1
ATOM 783 N N . PRO A 1 97 ? -18.916 -11.781 -12.432 1.00 94.50 97 PRO A N 1
ATOM 784 C CA . PRO A 1 97 ? -20.222 -12.233 -12.919 1.00 94.50 97 PRO A CA 1
ATOM 785 C C . PRO A 1 97 ? -20.248 -13.727 -13.269 1.00 94.50 97 PRO A C 1
ATOM 787 O O . PRO A 1 97 ? -21.313 -14.281 -13.489 1.00 94.50 97 PRO A O 1
ATOM 790 N N . HIS A 1 98 ? -19.085 -14.377 -13.331 1.00 93.88 98 HIS A N 1
ATOM 791 C CA . HIS A 1 98 ? -18.959 -15.821 -13.510 1.00 93.88 98 HIS A CA 1
ATOM 792 C C . HIS A 1 98 ? -19.094 -16.619 -12.208 1.00 93.88 98 HIS A C 1
ATOM 794 O O . HIS A 1 98 ? -19.257 -17.832 -12.256 1.00 93.88 98 HIS A O 1
ATOM 800 N N . VAL A 1 99 ? -19.017 -15.946 -11.055 1.00 94.75 99 VAL A N 1
ATOM 801 C CA . VAL A 1 99 ? -19.280 -16.538 -9.735 1.00 94.75 99 VAL A CA 1
ATOM 802 C C . VAL A 1 99 ? -20.669 -16.137 -9.238 1.00 94.75 99 VAL A C 1
ATOM 804 O O . VAL A 1 99 ? -21.393 -16.973 -8.712 1.00 94.75 99 VAL A O 1
ATOM 807 N N . PHE A 1 100 ? -21.045 -14.864 -9.407 1.00 95.06 100 PHE A N 1
ATOM 808 C CA . PHE A 1 100 ? -22.262 -14.281 -8.823 1.00 95.06 100 PHE A CA 1
ATOM 809 C C . PHE A 1 100 ? -23.365 -13.951 -9.844 1.00 95.06 100 PHE A C 1
ATOM 811 O O . PHE A 1 100 ? -24.343 -13.295 -9.494 1.00 95.06 100 PHE A O 1
ATOM 818 N N . GLY A 1 101 ? -23.207 -14.362 -11.101 1.00 91.81 101 GLY A N 1
ATOM 819 C CA . GLY A 1 101 ? -24.176 -14.145 -12.177 1.00 91.81 101 GLY A CA 1
ATOM 820 C C . GLY A 1 101 ? -24.140 -15.285 -13.195 1.00 91.81 101 GLY A C 1
ATOM 821 O O . GLY A 1 101 ? -23.743 -16.400 -12.866 1.00 91.81 101 GLY A O 1
ATOM 822 N N . ASP A 1 102 ? -24.520 -14.994 -14.440 1.00 91.25 102 ASP A N 1
ATOM 823 C CA . ASP A 1 102 ? -24.723 -16.022 -15.475 1.00 91.25 102 ASP A CA 1
ATOM 824 C C . ASP A 1 102 ? -23.569 -16.146 -16.489 1.00 91.25 102 ASP A C 1
ATOM 826 O O . ASP A 1 102 ? -23.636 -16.946 -17.430 1.00 91.25 102 ASP A O 1
ATOM 830 N N . THR A 1 103 ? -22.500 -15.354 -16.345 1.00 92.06 103 THR A N 1
ATOM 831 C CA . THR A 1 103 ? -21.395 -15.344 -17.315 1.00 92.06 103 THR A CA 1
ATOM 832 C C . THR A 1 103 ? -20.604 -16.645 -17.243 1.00 92.06 103 THR A C 1
ATOM 834 O O . THR A 1 103 ? -19.906 -16.909 -16.271 1.00 92.06 103 THR A O 1
ATOM 837 N N . LYS A 1 104 ? -20.616 -17.441 -18.310 1.00 91.25 104 LYS A N 1
ATOM 838 C CA . LYS A 1 104 ? -19.771 -18.638 -18.398 1.00 91.25 104 LYS A CA 1
ATOM 839 C C . LYS A 1 104 ? -18.366 -18.274 -18.871 1.00 91.25 104 LYS A C 1
ATOM 841 O O . LYS A 1 104 ? -18.201 -17.477 -19.790 1.00 91.25 104 LYS A O 1
ATOM 846 N N . VAL A 1 105 ? -17.364 -18.887 -18.250 1.00 92.81 105 VAL A N 1
ATOM 847 C CA . VAL A 1 105 ? -15.945 -18.765 -18.610 1.00 92.81 105 VAL A CA 1
ATOM 848 C C . VAL A 1 105 ? -15.365 -20.160 -18.807 1.00 92.81 105 VAL A C 1
ATOM 850 O O . VAL A 1 105 ? -15.725 -21.083 -18.079 1.00 92.81 105 VAL A O 1
ATOM 853 N N . SER A 1 106 ? -14.487 -20.324 -19.796 1.00 89.88 106 SER A N 1
ATOM 854 C CA . SER A 1 106 ? -13.854 -21.612 -20.112 1.00 89.88 106 SER A CA 1
ATOM 855 C C . SER A 1 106 ? -12.457 -21.772 -19.501 1.00 89.88 106 SER A C 1
ATOM 857 O O . SER A 1 106 ? -11.901 -22.868 -19.496 1.00 89.88 106 SER A O 1
ATOM 859 N N . GLY A 1 107 ? -11.894 -20.697 -18.939 1.00 91.44 107 GLY A N 1
ATOM 860 C CA . GLY A 1 107 ? -10.597 -20.720 -18.274 1.00 91.44 107 GLY A CA 1
ATOM 861 C C . GLY A 1 107 ? -10.117 -19.339 -17.831 1.00 91.44 107 GLY A C 1
ATOM 862 O O . GLY A 1 107 ? -10.828 -18.339 -17.932 1.00 91.44 107 GLY A O 1
ATOM 863 N N . ILE A 1 108 ? -8.871 -19.287 -17.353 1.00 91.44 108 ILE A N 1
ATOM 864 C CA . ILE A 1 108 ? -8.250 -18.085 -16.772 1.00 91.44 108 ILE A CA 1
ATOM 865 C C . ILE A 1 108 ? -8.222 -16.914 -17.768 1.00 91.44 108 ILE A C 1
ATOM 867 O O . ILE A 1 108 ? -8.432 -15.770 -17.372 1.00 91.44 108 ILE A O 1
ATOM 871 N N . SER A 1 109 ? -8.000 -17.185 -19.061 1.00 90.69 109 SER A N 1
ATOM 872 C CA . SER A 1 109 ? -7.957 -16.135 -20.089 1.00 90.69 109 SER A CA 1
ATOM 873 C C . SER A 1 109 ? -9.285 -15.376 -20.184 1.00 90.69 109 SER A C 1
ATOM 875 O O . SER A 1 109 ? -9.294 -14.148 -20.104 1.00 90.69 109 SER A O 1
ATOM 877 N N . ASP A 1 110 ? -10.408 -16.098 -20.239 1.00 89.44 110 ASP A N 1
ATOM 878 C CA . ASP A 1 110 ? -11.751 -15.509 -20.289 1.00 89.44 110 ASP A CA 1
ATOM 879 C C . ASP A 1 110 ? -12.056 -14.694 -19.026 1.00 89.44 110 ASP A C 1
ATOM 881 O O . ASP A 1 110 ? -12.634 -13.608 -19.101 1.00 89.44 110 ASP A O 1
ATOM 885 N N . VAL A 1 111 ? -11.628 -15.184 -17.856 1.00 90.94 111 VAL A N 1
ATOM 886 C CA . VAL A 1 111 ? -11.772 -14.466 -16.580 1.00 90.94 111 VAL A CA 1
ATOM 887 C C . VAL A 1 111 ? -11.020 -13.135 -16.622 1.00 90.94 111 VAL A C 1
ATOM 889 O O . VAL A 1 111 ? -11.593 -12.098 -16.286 1.00 90.94 111 VAL A O 1
ATOM 892 N N . LEU A 1 112 ? -9.763 -13.137 -17.076 1.00 87.31 112 LEU A N 1
ATOM 893 C CA . LEU A 1 112 ? -8.939 -11.930 -17.168 1.00 87.31 112 LEU A CA 1
ATOM 894 C C . LEU A 1 112 ? -9.481 -10.930 -18.197 1.00 87.31 112 LEU A C 1
ATOM 896 O O . LEU A 1 112 ? -9.490 -9.726 -17.929 1.00 87.31 112 LEU A O 1
ATOM 900 N N . GLN A 1 113 ? -9.964 -11.408 -19.348 1.00 86.94 113 GLN A N 1
ATOM 901 C CA . GLN A 1 113 ? -10.584 -10.554 -20.364 1.00 86.94 113 GLN A CA 1
ATOM 902 C C . GLN A 1 113 ? -11.866 -9.900 -19.842 1.00 86.94 113 GLN A C 1
ATOM 904 O O . GLN A 1 113 ? -12.026 -8.683 -19.959 1.00 86.94 113 GLN A O 1
ATOM 909 N N . ASN A 1 114 ? -12.745 -10.677 -19.204 1.00 87.06 114 ASN A N 1
ATOM 910 C CA . ASN A 1 114 ? -13.973 -10.159 -18.602 1.00 87.06 114 ASN A CA 1
ATOM 911 C C . ASN A 1 114 ? -13.672 -9.138 -17.499 1.00 87.06 114 ASN A C 1
ATOM 913 O O . ASN A 1 114 ? -14.279 -8.068 -17.461 1.00 87.06 114 ASN A O 1
ATOM 917 N N . TRP A 1 115 ? -12.698 -9.427 -16.638 1.00 86.62 115 TRP A N 1
ATOM 918 C CA . TRP A 1 115 ? -12.264 -8.526 -15.573 1.00 86.62 115 TRP A CA 1
ATOM 919 C C . TRP A 1 115 ? -11.761 -7.182 -16.107 1.00 86.62 115 TRP A C 1
ATOM 921 O O . TRP A 1 115 ? -12.131 -6.121 -15.598 1.00 86.62 115 TRP A O 1
ATOM 931 N N . GLU A 1 116 ? -10.919 -7.216 -17.141 1.00 84.62 116 GLU A N 1
ATOM 932 C CA . GLU A 1 116 ? -10.381 -6.012 -17.769 1.00 84.62 116 GLU A CA 1
ATOM 933 C C . GLU A 1 116 ? -11.477 -5.207 -18.478 1.00 84.62 116 GLU A C 1
ATOM 935 O O . GLU A 1 116 ? -11.496 -3.983 -18.352 1.00 84.62 116 GLU A O 1
ATOM 940 N N . LYS A 1 117 ? -12.422 -5.876 -19.151 1.00 86.38 117 LYS A N 1
ATOM 941 C CA . LYS A 1 117 ? -13.577 -5.227 -19.784 1.00 86.38 117 LYS A CA 1
ATOM 942 C C . LYS A 1 117 ? -14.438 -4.488 -18.756 1.00 86.38 117 LYS A C 1
ATOM 944 O O . LYS A 1 117 ? -14.639 -3.286 -18.885 1.00 86.38 117 LYS A O 1
ATOM 949 N N . ILE A 1 118 ? -14.838 -5.159 -17.673 1.00 87.25 118 ILE A N 1
ATOM 950 C CA . ILE A 1 118 ? -15.647 -4.549 -16.602 1.00 87.25 118 ILE A CA 1
ATOM 951 C C . ILE A 1 118 ? -14.913 -3.354 -15.974 1.00 87.25 118 ILE A C 1
ATOM 953 O O . ILE A 1 118 ? -15.515 -2.315 -15.707 1.00 87.25 118 ILE A O 1
ATOM 957 N N . LYS A 1 119 ? -13.594 -3.464 -15.763 1.00 84.69 119 LYS A N 1
ATOM 958 C CA . LYS A 1 119 ? -12.766 -2.348 -15.278 1.00 84.69 119 LYS A CA 1
ATOM 959 C C . LYS A 1 119 ? -12.760 -1.150 -16.226 1.00 84.69 119 LYS A C 1
ATOM 961 O O . LYS A 1 119 ? -12.673 -0.020 -15.748 1.00 84.69 119 LYS A O 1
ATOM 966 N N . GLN A 1 120 ? -12.760 -1.377 -17.536 1.00 80.31 120 GLN A N 1
ATOM 967 C CA . GLN A 1 120 ? -12.791 -0.302 -18.529 1.00 80.31 120 GLN A CA 1
ATOM 968 C C . GLN A 1 120 ? -14.157 0.385 -18.546 1.00 80.31 120 GLN A C 1
ATOM 970 O O . GLN A 1 120 ? -14.203 1.613 -18.487 1.00 80.31 120 GLN A O 1
ATOM 975 N N . ASP A 1 121 ? -15.240 -0.388 -18.500 1.00 82.25 121 ASP A N 1
ATOM 976 C CA . ASP A 1 121 ? -16.607 0.139 -18.463 1.00 82.25 121 ASP A CA 1
ATOM 977 C C . ASP A 1 121 ? -16.828 1.010 -17.208 1.00 82.25 121 ASP A C 1
ATOM 979 O O . ASP A 1 121 ? -17.271 2.154 -17.308 1.00 82.25 121 ASP A O 1
ATOM 983 N N . GLU A 1 122 ? -16.388 0.552 -16.028 1.00 82.06 122 GLU A N 1
ATOM 984 C CA . GLU A 1 122 ? -16.419 1.339 -14.779 1.00 82.06 122 GLU A CA 1
ATOM 985 C C . GLU A 1 122 ? -15.684 2.681 -14.879 1.00 82.06 122 GLU A C 1
ATOM 987 O O . GLU A 1 122 ? -16.122 3.683 -14.308 1.00 82.06 122 GLU A O 1
ATOM 992 N N . LYS A 1 123 ? -14.531 2.686 -15.557 1.00 72.50 123 LYS A N 1
ATOM 993 C CA . LYS A 1 123 ? -13.714 3.887 -15.742 1.00 72.50 123 LYS A CA 1
ATOM 994 C C . LYS A 1 123 ? -14.324 4.844 -16.751 1.00 72.50 123 LYS A C 1
ATOM 996 O O . LYS A 1 123 ? -14.084 6.028 -16.620 1.00 72.50 123 LYS A O 1
ATOM 1001 N N . SER A 1 124 ? -15.089 4.355 -17.724 1.00 65.31 124 SER A N 1
ATOM 1002 C CA . SER A 1 124 ? -15.766 5.208 -18.705 1.00 65.31 124 SER A CA 1
ATOM 1003 C C . SER A 1 124 ? -16.956 5.973 -18.109 1.00 65.31 124 SER A C 1
ATOM 1005 O O . SER A 1 124 ? -17.256 7.079 -18.544 1.00 65.31 124 SER A O 1
ATOM 1007 N N . HIS A 1 125 ? -17.602 5.416 -17.077 1.00 62.25 125 HIS A N 1
ATOM 1008 C CA . HIS A 1 125 ? -18.745 6.039 -16.39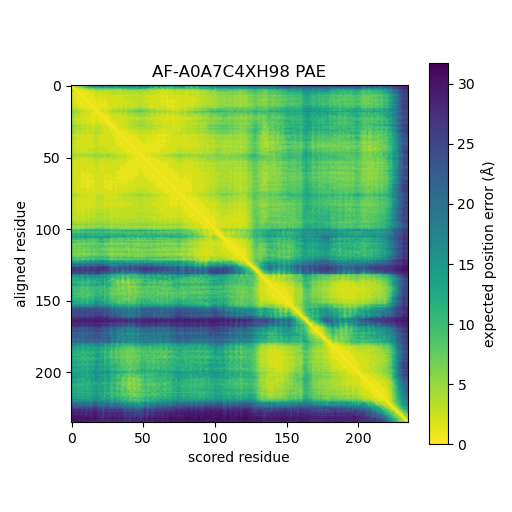8 1.00 62.25 125 HIS A CA 1
ATOM 1009 C C . HIS A 1 125 ? -18.362 7.085 -15.347 1.00 62.25 125 HIS A C 1
ATOM 1011 O O . HIS A 1 125 ? -19.169 7.949 -15.007 1.00 62.25 125 HIS A O 1
ATOM 1017 N N . LYS A 1 126 ? -17.135 7.032 -14.827 1.00 60.72 126 LYS A N 1
ATOM 1018 C CA . LYS A 1 126 ? -16.548 8.133 -14.059 1.00 60.72 126 LYS A CA 1
ATOM 1019 C C . LYS A 1 126 ? -15.833 9.002 -15.089 1.00 60.72 126 LYS A C 1
ATOM 1021 O O . LYS A 1 126 ? -14.980 8.472 -15.775 1.00 60.72 126 LYS A O 1
ATOM 1026 N N . ASN A 1 127 ? -16.138 10.293 -15.227 1.00 48.88 127 ASN A N 1
ATOM 1027 C CA . ASN A 1 127 ? -15.482 11.223 -16.175 1.00 48.88 127 ASN A CA 1
ATOM 1028 C C . ASN A 1 127 ? -13.962 11.444 -15.914 1.00 48.88 127 ASN A C 1
ATOM 1030 O O . ASN A 1 127 ? -13.436 12.534 -16.112 1.00 48.88 127 ASN A O 1
ATOM 1034 N N . ASN A 1 128 ? -13.229 10.425 -15.472 1.00 49.09 128 ASN A N 1
ATOM 1035 C CA . ASN A 1 128 ? -11.796 10.428 -15.260 1.00 49.09 128 ASN A CA 1
ATOM 1036 C C . ASN A 1 128 ? -11.123 9.779 -16.468 1.00 49.09 128 ASN A C 1
ATOM 1038 O O . ASN A 1 128 ? -10.799 8.591 -16.464 1.00 49.09 128 ASN A O 1
ATOM 1042 N N . ASN A 1 129 ? -10.820 10.603 -17.471 1.00 45.94 129 ASN A N 1
ATOM 1043 C CA . ASN A 1 129 ? -9.871 10.295 -18.549 1.00 45.94 129 ASN A CA 1
ATOM 1044 C C . ASN A 1 129 ? -8.416 10.127 -18.051 1.00 45.94 129 ASN A C 1
ATOM 1046 O O . ASN A 1 129 ? -7.469 10.178 -18.836 1.00 45.94 129 ASN A O 1
ATOM 1050 N N . GLU A 1 130 ? -8.199 9.935 -16.753 1.00 54.38 130 GLU A N 1
ATOM 1051 C CA . GLU A 1 130 ? -6.868 9.841 -16.185 1.00 54.38 130 GLU A CA 1
ATOM 1052 C C . GLU A 1 130 ? -6.326 8.420 -16.348 1.00 54.38 130 GLU A C 1
ATOM 1054 O O . GLU A 1 130 ? -6.899 7.421 -15.904 1.00 54.38 130 GLU A O 1
ATOM 1059 N N . LEU A 1 131 ? -5.176 8.320 -17.006 1.00 58.09 131 LEU A N 1
ATOM 1060 C CA . LEU A 1 131 ? -4.349 7.123 -17.031 1.00 58.09 131 LEU A CA 1
ATOM 1061 C C . LEU A 1 131 ? -3.816 6.909 -15.599 1.00 58.09 131 LEU A C 1
ATOM 1063 O O . LEU A 1 131 ? -2.744 7.384 -15.240 1.00 58.09 131 LEU A O 1
ATOM 1067 N N . LEU A 1 132 ? -4.623 6.245 -14.762 1.00 64.62 132 LEU A N 1
ATOM 1068 C CA . LEU A 1 132 ? -4.422 6.037 -13.321 1.00 64.62 132 LEU A CA 1
ATOM 1069 C C . LEU A 1 132 ? -3.225 5.124 -13.023 1.00 64.62 132 LEU A C 1
ATOM 1071 O O . LEU A 1 132 ? -3.371 3.944 -12.688 1.00 64.62 132 LEU A O 1
ATOM 1075 N N . ILE A 1 133 ? -2.027 5.676 -13.133 1.00 75.31 133 ILE A N 1
ATOM 1076 C CA . ILE A 1 133 ? -0.847 5.134 -12.471 1.00 75.31 133 ILE A CA 1
ATOM 1077 C C . ILE A 1 133 ? -0.709 5.923 -11.162 1.00 75.31 133 ILE A C 1
ATOM 1079 O O . ILE A 1 133 ? -0.725 7.156 -11.220 1.00 75.31 133 ILE A O 1
ATOM 1083 N N . PRO A 1 134 ? -0.610 5.279 -9.984 1.00 79.44 134 PRO A N 1
ATOM 1084 C CA . PRO A 1 134 ? -0.469 5.983 -8.705 1.00 79.44 134 PRO A CA 1
ATOM 1085 C C . PRO A 1 134 ? 0.826 6.797 -8.631 1.00 79.44 134 PRO A C 1
ATOM 1087 O O . PRO A 1 134 ? 1.891 6.278 -8.961 1.00 79.44 134 PRO A O 1
ATOM 1090 N N . ILE A 1 135 ? 0.751 8.076 -8.242 1.00 81.12 135 ILE A N 1
ATOM 1091 C CA . ILE A 1 135 ? 1.935 8.957 -8.128 1.00 81.12 135 ILE A CA 1
ATOM 1092 C C . ILE A 1 135 ? 2.880 8.479 -7.019 1.00 81.12 135 ILE A C 1
ATOM 1094 O O . ILE A 1 135 ? 4.085 8.638 -7.150 1.00 81.12 135 ILE A O 1
ATOM 1098 N N . SER A 1 136 ? 2.340 7.848 -5.975 1.00 80.19 136 SER A N 1
ATOM 1099 C CA . SER A 1 136 ? 3.095 7.285 -4.851 1.00 80.19 136 SER A CA 1
ATOM 1100 C C . SER A 1 136 ? 3.887 6.016 -5.182 1.00 80.19 136 SER A C 1
ATOM 1102 O O . SER A 1 136 ? 4.673 5.572 -4.355 1.00 80.19 136 SER A O 1
ATOM 1104 N N . MET A 1 137 ? 3.674 5.413 -6.355 1.00 83.50 137 MET A N 1
ATOM 1105 C CA . MET A 1 137 ? 4.434 4.243 -6.798 1.00 83.50 137 MET A CA 1
ATOM 1106 C C . MET A 1 137 ? 5.915 4.613 -6.993 1.00 83.50 137 MET A C 1
ATOM 1108 O O . MET A 1 137 ? 6.180 5.713 -7.495 1.00 83.50 137 MET A O 1
ATOM 1112 N N . PRO A 1 138 ? 6.871 3.716 -6.673 1.00 87.12 138 PRO A N 1
ATOM 1113 C CA . PRO A 1 138 ? 8.285 3.938 -6.963 1.00 87.12 138 PRO A CA 1
ATOM 1114 C C . PRO A 1 138 ? 8.506 4.382 -8.411 1.00 87.12 138 PRO A C 1
ATOM 1116 O O . PRO A 1 138 ? 7.849 3.895 -9.333 1.00 87.12 138 PRO A O 1
ATOM 1119 N N . GLY A 1 139 ? 9.425 5.328 -8.625 1.00 88.12 139 GLY A N 1
ATOM 1120 C CA . GLY A 1 139 ? 9.616 5.963 -9.934 1.00 88.12 139 GLY A CA 1
ATOM 1121 C C . GLY A 1 139 ? 9.919 4.970 -11.063 1.00 88.12 139 GLY A C 1
ATOM 1122 O O . GLY A 1 139 ? 9.385 5.126 -12.163 1.00 88.12 139 GLY A O 1
ATOM 1123 N N . SER A 1 140 ? 10.713 3.930 -10.778 1.00 87.81 140 SER A N 1
ATOM 1124 C CA . SER A 1 140 ? 11.034 2.831 -11.700 1.00 87.81 140 SER A CA 1
ATOM 1125 C C . SER A 1 140 ? 9.778 2.082 -12.149 1.00 87.81 140 SER A C 1
ATOM 1127 O O . SER A 1 140 ? 9.481 2.005 -13.345 1.00 87.81 140 SER A O 1
ATOM 1129 N N . GLU A 1 141 ? 8.996 1.594 -11.188 1.00 86.31 141 GLU A N 1
ATOM 1130 C CA . GLU A 1 141 ? 7.772 0.835 -11.431 1.00 86.31 141 GLU A CA 1
ATOM 1131 C C . GLU A 1 141 ? 6.699 1.698 -12.113 1.00 86.31 141 GLU A C 1
ATOM 1133 O O . GLU A 1 141 ? 6.058 1.272 -13.082 1.00 86.31 141 GLU A O 1
ATOM 1138 N N . ARG A 1 142 ? 6.548 2.952 -11.667 1.00 89.12 142 ARG A N 1
ATOM 1139 C CA . ARG A 1 142 ? 5.627 3.935 -12.250 1.00 89.12 142 ARG A CA 1
ATOM 1140 C C . ARG A 1 142 ? 5.936 4.154 -13.728 1.00 89.12 142 ARG A C 1
ATOM 1142 O O . ARG A 1 142 ? 5.017 4.119 -14.552 1.00 89.12 142 ARG A O 1
ATOM 1149 N N . LEU A 1 143 ? 7.210 4.355 -14.069 1.00 88.69 143 LEU A N 1
ATOM 1150 C CA . LEU A 1 143 ? 7.645 4.561 -15.448 1.00 88.69 143 LEU A CA 1
ATOM 1151 C C . LEU A 1 143 ? 7.438 3.307 -16.297 1.00 88.69 143 LEU A C 1
ATOM 1153 O O . LEU A 1 143 ? 6.896 3.392 -17.399 1.00 88.69 143 LEU A O 1
ATOM 1157 N N . LEU A 1 144 ? 7.786 2.135 -15.766 1.00 86.81 144 LEU A N 1
ATOM 1158 C CA . LEU A 1 144 ? 7.572 0.862 -16.447 1.00 86.81 144 LEU A CA 1
ATOM 1159 C C . LEU A 1 144 ? 6.084 0.609 -16.734 1.00 86.81 144 LEU A C 1
ATOM 1161 O O . LEU A 1 144 ? 5.708 0.150 -17.816 1.00 86.81 144 LEU A O 1
ATOM 1165 N N . LYS A 1 145 ? 5.210 0.933 -15.781 1.00 86.62 145 LYS A N 1
ATOM 1166 C CA . LYS A 1 145 ? 3.760 0.810 -15.942 1.00 86.62 145 LYS A CA 1
ATOM 1167 C C . LYS A 1 145 ? 3.221 1.781 -16.992 1.00 86.62 145 LYS A C 1
ATOM 1169 O O . LYS A 1 145 ? 2.352 1.394 -17.774 1.00 86.62 145 LYS A O 1
ATOM 1174 N N . ALA A 1 146 ? 3.760 3.000 -17.056 1.00 86.50 146 ALA A N 1
ATOM 1175 C CA . ALA A 1 146 ? 3.421 3.978 -18.090 1.00 86.50 146 ALA A CA 1
ATOM 1176 C C . ALA A 1 146 ? 3.847 3.493 -19.478 1.00 86.50 146 ALA A C 1
ATOM 1178 O O . ALA A 1 146 ? 3.052 3.536 -20.415 1.00 86.50 146 ALA A O 1
ATOM 1179 N N . PHE A 1 147 ? 5.052 2.939 -19.586 1.00 84.50 147 PHE A N 1
ATOM 1180 C CA . PHE A 1 147 ? 5.567 2.345 -20.814 1.00 84.50 147 PHE A CA 1
ATOM 1181 C C . PHE A 1 147 ? 4.693 1.183 -21.318 1.00 84.50 147 PHE A C 1
ATOM 1183 O O . PHE A 1 147 ? 4.253 1.192 -22.467 1.00 84.50 147 PHE A O 1
ATOM 1190 N N . LYS A 1 148 ? 4.354 0.217 -20.453 1.00 84.25 148 LYS A N 1
ATOM 1191 C CA . LYS A 1 148 ? 3.462 -0.907 -20.804 1.00 84.25 148 LYS A CA 1
ATOM 1192 C C . LYS A 1 148 ? 2.080 -0.427 -21.255 1.00 84.25 148 LYS A C 1
ATOM 1194 O O . LYS A 1 148 ? 1.480 -0.993 -22.168 1.00 84.25 148 LYS A O 1
ATOM 1199 N N . LEU A 1 149 ? 1.563 0.625 -20.617 1.00 83.25 149 LEU A N 1
ATOM 1200 C CA . LEU A 1 149 ? 0.283 1.228 -20.980 1.00 83.25 149 LEU A CA 1
ATOM 1201 C C . LEU A 1 149 ? 0.340 1.907 -22.354 1.00 83.25 149 LEU A C 1
ATOM 1203 O O . LEU A 1 149 ? -0.600 1.754 -23.134 1.00 83.25 149 LEU A O 1
ATOM 1207 N N . ALA A 1 150 ? 1.439 2.599 -22.664 1.00 82.50 150 ALA A N 1
ATOM 1208 C CA . ALA A 1 150 ? 1.682 3.180 -23.981 1.00 82.50 150 ALA A CA 1
ATOM 1209 C C . ALA A 1 150 ? 1.716 2.095 -25.071 1.00 82.50 150 ALA A C 1
ATOM 1211 O O . ALA A 1 150 ? 0.967 2.195 -26.044 1.00 82.50 150 ALA A O 1
ATOM 1212 N N . GLN A 1 151 ? 2.460 1.002 -24.851 1.00 81.12 151 GLN A N 1
ATOM 1213 C CA . GLN A 1 151 ? 2.487 -0.149 -25.764 1.00 81.12 151 GLN A CA 1
ATOM 1214 C C . GLN A 1 151 ? 1.091 -0.749 -25.983 1.00 81.12 151 GLN A C 1
ATOM 1216 O O . GLN A 1 151 ? 0.681 -0.965 -27.122 1.00 81.12 151 GLN A O 1
ATOM 1221 N N . LYS A 1 152 ? 0.314 -0.957 -24.908 1.00 81.56 152 LYS A N 1
ATOM 1222 C CA . LYS A 1 152 ? -1.067 -1.472 -24.990 1.00 81.56 152 LYS A CA 1
ATOM 1223 C C . LYS A 1 152 ? -1.988 -0.563 -25.815 1.00 81.56 152 LYS A C 1
ATOM 1225 O O . LYS A 1 152 ? -2.947 -1.044 -26.411 1.00 81.56 152 LYS A O 1
ATOM 1230 N N . LYS A 1 153 ? -1.723 0.745 -25.835 1.00 82.44 153 LYS A N 1
ATOM 1231 C CA . LYS A 1 153 ? -2.468 1.743 -26.619 1.00 82.44 153 LYS A CA 1
ATOM 1232 C C . LYS A 1 153 ? -1.932 1.922 -28.045 1.00 82.44 153 LYS A C 1
ATOM 1234 O O . LYS A 1 153 ? -2.464 2.757 -28.767 1.00 82.44 153 LYS A O 1
ATOM 1239 N N . GLY A 1 154 ? -0.920 1.153 -28.451 1.00 79.31 154 GLY A N 1
ATOM 1240 C CA . GLY A 1 154 ? -0.304 1.254 -29.774 1.00 79.31 154 GLY A CA 1
ATOM 1241 C C . GLY A 1 154 ? 0.569 2.497 -29.958 1.00 79.31 154 GLY A C 1
ATOM 1242 O O . GLY A 1 154 ? 0.898 2.838 -31.090 1.00 79.31 154 GLY A O 1
ATOM 1243 N N . LEU A 1 155 ? 0.937 3.186 -28.871 1.00 77.31 155 LEU A N 1
ATOM 1244 C CA . LEU A 1 155 ? 1.909 4.273 -28.926 1.00 77.31 155 LEU A CA 1
ATOM 1245 C C . LEU A 1 155 ? 3.307 3.668 -29.032 1.00 77.31 155 LEU A C 1
ATOM 1247 O O . LEU A 1 155 ? 3.696 2.871 -28.175 1.00 77.31 155 LEU A O 1
ATOM 1251 N N . ASP A 1 156 ? 4.059 4.059 -30.062 1.00 68.31 156 ASP A N 1
ATOM 1252 C CA . ASP A 1 156 ? 5.464 3.679 -30.186 1.00 68.31 156 ASP A CA 1
ATOM 1253 C C . ASP A 1 156 ? 6.241 4.284 -29.009 1.00 68.31 156 ASP A C 1
ATOM 1255 O O . ASP A 1 156 ? 6.311 5.507 -28.894 1.00 68.31 156 ASP A O 1
ATOM 1259 N N . PRO A 1 157 ? 6.867 3.489 -28.132 1.00 62.00 157 PRO A N 1
ATOM 1260 C CA . PRO A 1 157 ? 7.641 4.046 -27.035 1.00 62.00 157 PRO A CA 1
ATOM 1261 C C . PRO A 1 157 ? 8.793 4.964 -27.474 1.00 62.00 157 PRO A C 1
ATOM 1263 O O . PRO A 1 157 ? 9.263 5.770 -26.670 1.00 62.00 157 PRO A O 1
ATOM 1266 N N . LYS A 1 158 ? 9.233 4.893 -28.738 1.00 61.59 158 LYS A N 1
ATOM 1267 C CA . LYS A 1 158 ? 10.209 5.827 -29.316 1.00 61.59 158 LYS A CA 1
ATOM 1268 C C . LYS A 1 158 ? 9.653 7.243 -29.481 1.00 61.59 158 LYS A C 1
ATOM 1270 O O . LYS A 1 158 ? 10.427 8.188 -29.419 1.00 61.59 158 LYS A O 1
ATOM 1275 N N . CYS A 1 159 ? 8.336 7.413 -29.637 1.00 59.88 159 CYS A N 1
ATOM 1276 C CA . CYS A 1 159 ? 7.709 8.736 -29.762 1.00 59.88 159 CYS A CA 1
ATOM 1277 C C . CYS A 1 159 ? 7.609 9.498 -28.428 1.00 59.88 159 CYS A C 1
ATOM 1279 O O . CYS A 1 159 ? 7.311 10.690 -28.420 1.00 59.88 159 CYS A O 1
ATOM 1281 N N . LEU A 1 160 ? 7.861 8.817 -27.303 1.00 59.28 160 LEU A N 1
ATOM 1282 C CA . LEU A 1 160 ? 7.859 9.407 -25.960 1.00 59.28 160 LEU A CA 1
ATOM 1283 C C . LEU A 1 160 ? 9.197 10.072 -25.608 1.00 59.28 160 LEU A C 1
ATOM 1285 O O . LEU A 1 160 ? 9.265 10.869 -24.673 1.00 59.28 160 LEU A O 1
ATOM 1289 N N . LEU A 1 161 ? 10.249 9.766 -26.367 1.00 59.56 161 LEU A N 1
ATOM 1290 C CA . LEU A 1 161 ? 11.505 10.496 -26.345 1.00 59.56 161 LEU A CA 1
ATOM 1291 C C . LEU A 1 161 ? 11.399 11.614 -27.383 1.00 59.56 161 LEU A C 1
ATOM 1293 O O . LEU A 1 161 ? 11.118 11.350 -28.550 1.00 59.56 161 LEU A O 1
ATOM 1297 N N . LYS A 1 162 ? 11.617 12.871 -26.970 1.00 54.34 162 LYS A N 1
ATOM 1298 C CA . LYS A 1 162 ? 11.653 14.008 -27.912 1.00 54.34 162 LYS A CA 1
ATOM 1299 C C . LYS A 1 162 ? 12.719 13.819 -28.995 1.00 54.34 162 LYS A C 1
ATOM 1301 O O . LYS A 1 162 ? 12.551 14.327 -30.098 1.00 54.34 162 LYS A O 1
ATOM 1306 N N . ASP A 1 163 ? 13.740 13.022 -28.695 1.00 52.62 163 ASP A N 1
ATOM 1307 C CA . ASP A 1 163 ? 14.754 12.627 -29.651 1.00 52.62 163 ASP A CA 1
ATOM 1308 C C . ASP A 1 163 ? 14.472 11.210 -30.154 1.00 52.62 163 ASP A C 1
ATOM 1310 O O . ASP A 1 163 ? 14.788 10.201 -29.518 1.00 52.62 163 ASP A O 1
ATOM 1314 N N . GLN A 1 164 ? 13.832 11.155 -31.313 1.00 49.12 164 GLN A N 1
ATOM 1315 C CA . GLN A 1 164 ? 13.594 9.935 -32.061 1.00 49.12 164 GLN A CA 1
ATOM 1316 C C . GLN A 1 164 ? 14.934 9.296 -32.449 1.00 49.12 164 GLN A C 1
ATOM 1318 O O . GLN A 1 164 ? 15.596 9.829 -33.329 1.00 49.12 164 GLN A O 1
ATOM 1323 N N . GLN A 1 165 ? 15.305 8.163 -31.840 1.00 51.00 165 GLN A N 1
ATOM 1324 C CA . GLN A 1 165 ? 15.889 6.970 -32.490 1.00 51.00 165 GLN A CA 1
ATOM 1325 C C . GLN A 1 165 ? 16.587 6.057 -31.471 1.00 51.00 165 GLN A C 1
ATOM 1327 O O . GLN A 1 165 ? 17.427 6.468 -30.677 1.00 51.00 165 GLN A O 1
ATOM 1332 N N . SER A 1 166 ? 16.245 4.769 -31.522 1.00 48.25 166 SER A N 1
ATOM 1333 C CA . SER A 1 166 ? 16.827 3.713 -30.684 1.00 48.25 166 SER A CA 1
ATOM 1334 C C . SER A 1 166 ? 18.309 3.446 -30.965 1.00 48.25 166 SER A C 1
ATOM 1336 O O . SER A 1 166 ? 18.982 2.873 -30.111 1.00 48.25 166 SER A O 1
ATOM 1338 N N . ASP A 1 167 ? 18.812 3.867 -32.128 1.00 53.09 167 ASP A N 1
ATOM 1339 C CA . ASP A 1 167 ? 20.185 3.589 -32.560 1.00 53.09 167 ASP A CA 1
ATOM 1340 C C . ASP A 1 167 ? 21.161 4.708 -32.146 1.00 53.09 167 ASP A C 1
ATOM 1342 O O . ASP A 1 167 ? 22.327 4.430 -31.873 1.00 53.09 167 ASP A O 1
ATOM 1346 N N . GLU A 1 168 ? 20.673 5.936 -31.930 1.00 54.47 168 GLU A N 1
ATOM 1347 C CA . GLU A 1 168 ? 21.475 7.065 -31.432 1.00 54.47 168 GLU A CA 1
ATOM 1348 C C . GLU A 1 168 ? 21.759 7.005 -29.926 1.00 54.47 168 GLU A C 1
ATOM 1350 O O . GLU A 1 168 ? 22.634 7.717 -29.444 1.00 54.47 168 GLU A O 1
ATOM 1355 N N . LEU A 1 169 ? 21.055 6.191 -29.129 1.00 56.00 169 LEU A N 1
ATOM 1356 C CA . LEU A 1 169 ? 21.224 6.269 -27.672 1.00 56.00 169 LEU A CA 1
ATOM 1357 C C . LEU A 1 169 ? 22.553 5.692 -27.171 1.00 56.00 169 LEU A C 1
ATOM 1359 O O . LEU A 1 169 ? 23.079 6.172 -26.170 1.00 56.00 169 LEU A O 1
ATOM 1363 N N . LYS A 1 170 ? 23.128 4.707 -27.876 1.00 57.81 170 LYS A N 1
ATOM 1364 C CA . LYS A 1 170 ? 24.497 4.239 -27.600 1.00 57.81 170 LYS A CA 1
ATOM 1365 C C . LYS A 1 170 ? 25.510 5.350 -27.862 1.00 57.81 170 LYS A C 1
ATOM 1367 O O . LYS A 1 170 ? 26.371 5.575 -27.019 1.00 57.81 170 LYS A O 1
ATOM 1372 N N . GLU A 1 171 ? 25.355 6.064 -28.979 1.00 60.91 171 GLU A N 1
ATOM 1373 C CA . GLU A 1 171 ? 26.193 7.217 -29.319 1.00 60.91 171 GLU A CA 1
ATOM 1374 C C . GLU A 1 171 ? 25.995 8.380 -28.342 1.00 60.91 171 GLU A C 1
ATOM 1376 O O . GLU A 1 171 ? 26.966 8.999 -27.910 1.00 60.91 171 GLU A O 1
ATOM 1381 N N . LYS A 1 172 ? 24.754 8.642 -27.914 1.00 62.03 172 LYS A N 1
ATOM 1382 C CA . LYS A 1 172 ? 24.457 9.635 -26.877 1.00 62.03 172 LYS A CA 1
ATOM 1383 C C . LYS A 1 172 ? 25.103 9.259 -25.561 1.00 62.03 172 LYS A C 1
ATOM 1385 O O . LYS A 1 172 ? 25.756 10.115 -24.990 1.00 62.03 172 LYS A O 1
ATOM 1390 N N . ILE A 1 173 ? 24.993 8.005 -25.110 1.00 63.84 173 ILE A N 1
ATOM 1391 C CA . ILE A 1 173 ? 25.649 7.552 -23.877 1.00 63.84 173 ILE A CA 1
ATOM 1392 C C . ILE A 1 173 ? 27.169 7.703 -23.976 1.00 63.84 173 ILE A C 1
ATOM 1394 O O . ILE A 1 173 ? 27.784 8.182 -23.028 1.00 63.84 173 ILE A O 1
ATOM 1398 N N . SER A 1 174 ? 27.777 7.362 -25.117 1.00 67.50 174 SER A N 1
ATOM 1399 C CA . SER A 1 174 ? 29.218 7.565 -25.316 1.00 67.50 174 SER A CA 1
ATOM 1400 C C . SER A 1 174 ? 29.630 9.039 -25.394 1.00 67.50 174 SER A C 1
ATOM 1402 O O . SER A 1 174 ? 30.765 9.357 -25.057 1.00 67.50 174 SER A O 1
ATOM 1404 N N . ASN A 1 175 ? 28.718 9.930 -25.794 1.00 69.44 175 ASN A N 1
ATOM 1405 C CA . ASN A 1 175 ? 28.946 11.373 -25.912 1.00 69.44 175 ASN A CA 1
ATOM 1406 C C . ASN A 1 175 ? 28.352 12.180 -24.741 1.00 69.44 175 ASN A C 1
ATOM 1408 O O . ASN A 1 175 ? 28.318 13.411 -24.798 1.00 69.44 175 ASN A O 1
ATOM 1412 N N . LEU A 1 176 ? 27.860 11.519 -23.686 1.00 71.12 176 LEU A N 1
ATOM 1413 C CA . LEU A 1 176 ? 27.296 12.193 -22.520 1.00 71.12 176 LEU A CA 1
ATOM 1414 C C . LEU A 1 176 ? 28.402 12.936 -21.783 1.00 71.12 176 LEU A C 1
ATOM 1416 O O . LEU A 1 176 ? 29.271 12.331 -21.154 1.00 71.12 176 LEU A O 1
ATOM 1420 N N . ASN A 1 177 ? 28.321 14.262 -21.796 1.00 76.50 177 ASN A N 1
ATOM 1421 C CA . ASN A 1 177 ? 29.096 15.073 -20.879 1.00 76.50 177 ASN A CA 1
ATOM 1422 C C . ASN A 1 177 ? 28.385 15.118 -19.520 1.00 76.50 177 ASN A C 1
ATOM 1424 O O . ASN A 1 177 ? 27.421 15.861 -19.336 1.00 76.50 177 ASN A O 1
ATOM 1428 N N . LEU A 1 178 ? 28.880 14.325 -18.568 1.00 76.81 178 LEU A N 1
ATOM 1429 C CA . LEU A 1 178 ? 28.333 14.254 -17.212 1.00 76.81 178 LEU A CA 1
ATOM 1430 C C . LEU A 1 178 ? 28.475 15.571 -16.433 1.00 76.81 178 LEU A C 1
ATOM 1432 O O . LEU A 1 178 ? 27.714 15.789 -15.495 1.00 76.81 178 LEU A O 1
ATOM 1436 N N . GLU A 1 179 ? 29.399 16.457 -16.816 1.00 79.06 179 GLU A N 1
ATOM 1437 C CA . GLU A 1 179 ? 29.618 17.734 -16.121 1.00 79.06 179 GLU A CA 1
ATOM 1438 C C . GLU A 1 179 ? 28.474 18.737 -16.338 1.00 79.06 179 GLU A C 1
ATOM 1440 O O . GLU A 1 179 ? 28.299 19.641 -15.527 1.00 79.06 179 GLU A O 1
ATOM 1445 N N . ASN A 1 180 ? 27.669 18.564 -17.394 1.00 81.12 180 ASN A N 1
ATOM 1446 C CA . ASN A 1 180 ? 26.554 19.454 -17.740 1.00 81.12 180 ASN A CA 1
ATOM 1447 C C . ASN A 1 180 ? 25.225 18.699 -17.900 1.00 81.12 180 ASN A C 1
ATOM 1449 O O . ASN A 1 180 ? 24.385 19.092 -18.710 1.00 81.12 180 ASN A O 1
ATOM 1453 N N . LEU A 1 181 ? 25.043 17.601 -17.159 1.00 83.25 181 LEU A N 1
ATOM 1454 C CA . LEU A 1 181 ? 23.837 16.785 -17.257 1.00 83.25 181 LEU A CA 1
ATOM 1455 C C . LEU A 1 181 ? 22.610 17.540 -16.720 1.00 83.25 181 LEU A C 1
ATOM 1457 O O . LEU A 1 181 ? 22.533 17.849 -15.530 1.00 83.25 181 LEU A O 1
ATOM 1461 N N . ASP A 1 182 ? 21.626 17.789 -17.580 1.00 84.62 182 ASP A N 1
ATOM 1462 C CA . ASP A 1 182 ? 20.362 18.407 -17.180 1.00 84.62 182 ASP A CA 1
ATOM 1463 C C . ASP A 1 182 ? 19.283 17.374 -16.779 1.00 84.62 182 ASP A C 1
ATOM 1465 O O . ASP A 1 182 ? 19.420 16.156 -16.943 1.00 84.62 182 ASP A O 1
ATOM 1469 N N . THR A 1 183 ? 18.166 17.867 -16.228 1.00 84.38 183 THR A N 1
ATOM 1470 C CA . THR A 1 183 ? 17.048 17.015 -15.781 1.00 84.38 183 THR A CA 1
ATOM 1471 C C . THR A 1 183 ? 16.419 16.213 -16.925 1.00 84.38 183 THR A C 1
ATOM 1473 O O . THR A 1 183 ? 16.009 15.071 -16.717 1.00 84.38 183 THR A O 1
ATOM 1476 N N . GLN A 1 184 ? 16.341 16.772 -18.133 1.00 80.56 184 GLN A N 1
ATOM 1477 C CA . GLN A 1 184 ? 15.730 16.113 -19.288 1.00 80.56 184 GLN A CA 1
ATOM 1478 C C . GLN A 1 184 ? 16.626 14.983 -19.816 1.00 80.56 184 GLN A C 1
ATOM 1480 O O . GLN A 1 184 ? 16.135 13.905 -20.173 1.00 80.56 184 GLN A O 1
ATOM 1485 N N . GLN A 1 185 ? 17.938 15.199 -19.828 1.00 79.00 185 GLN A N 1
ATOM 1486 C CA . GLN A 1 185 ? 18.931 14.188 -20.171 1.00 79.00 185 GLN A CA 1
ATOM 1487 C C . GLN A 1 185 ? 18.896 13.036 -19.162 1.00 79.00 185 GLN A C 1
ATOM 1489 O O . GLN A 1 185 ? 18.812 11.876 -19.568 1.00 79.00 185 GLN A O 1
ATOM 1494 N N . LEU A 1 186 ? 18.838 13.335 -17.858 1.00 84.19 186 LEU A N 1
ATOM 1495 C CA . LEU A 1 186 ? 18.693 12.313 -16.819 1.00 84.19 186 LEU A CA 1
ATOM 1496 C C . LEU A 1 186 ? 17.395 11.501 -16.977 1.00 84.19 186 LEU A C 1
ATOM 1498 O O . LEU A 1 186 ? 17.425 10.273 -16.914 1.00 84.19 186 LEU A O 1
ATOM 1502 N N . GLN A 1 187 ? 16.260 12.158 -17.232 1.00 84.06 187 GLN A N 1
ATOM 1503 C CA . GLN A 1 187 ? 14.981 11.477 -17.482 1.00 84.06 187 GLN A CA 1
ATOM 1504 C C . GLN A 1 187 ? 15.049 10.540 -18.694 1.00 84.06 187 GLN A C 1
ATOM 1506 O O . GLN A 1 187 ? 14.545 9.419 -18.633 1.00 84.06 187 GLN A O 1
ATOM 1511 N N . SER A 1 188 ? 15.701 10.977 -19.773 1.00 79.06 188 SER A N 1
ATOM 1512 C CA . SER A 1 188 ? 15.873 10.177 -20.991 1.00 79.06 188 SER A CA 1
ATOM 1513 C C . SER A 1 188 ? 16.733 8.936 -20.736 1.00 79.06 188 SER A C 1
ATOM 1515 O O . SER A 1 188 ? 16.410 7.851 -21.221 1.00 79.06 188 SER A O 1
ATOM 1517 N N . LEU A 1 189 ? 17.782 9.068 -19.917 1.00 80.81 189 LEU A N 1
ATOM 1518 C CA . LEU A 1 189 ? 18.626 7.945 -19.505 1.00 80.81 189 LEU A CA 1
ATOM 1519 C C . LEU A 1 189 ? 17.869 6.946 -18.633 1.00 80.81 189 LEU A C 1
ATOM 1521 O O . LEU A 1 189 ? 17.903 5.748 -18.907 1.00 80.81 189 LEU A O 1
ATOM 1525 N N . LEU A 1 190 ? 17.146 7.424 -17.617 1.00 86.81 190 LEU A N 1
ATOM 1526 C CA . LEU A 1 190 ? 16.331 6.568 -16.752 1.00 86.81 190 LEU A CA 1
ATOM 1527 C C . LEU A 1 190 ? 15.264 5.818 -17.556 1.00 86.81 190 LEU A C 1
ATOM 1529 O O . LEU A 1 190 ? 15.107 4.608 -17.395 1.00 86.81 190 LEU A O 1
ATOM 1533 N N . TYR A 1 191 ? 14.576 6.513 -18.467 1.00 84.88 191 TYR A N 1
ATOM 1534 C CA . TYR A 1 191 ? 13.624 5.893 -19.383 1.00 84.88 191 TYR A CA 1
ATOM 1535 C C . TYR A 1 191 ? 14.274 4.791 -20.215 1.00 84.88 191 TYR A C 1
ATOM 1537 O O . TYR A 1 191 ? 13.742 3.682 -20.284 1.00 84.88 191 TYR A O 1
ATOM 1545 N N . PHE A 1 192 ? 15.438 5.058 -20.806 1.00 80.94 192 PHE A N 1
ATOM 1546 C CA . PHE A 1 192 ? 16.163 4.052 -21.568 1.00 80.94 192 PHE A CA 1
ATOM 1547 C C . PHE A 1 192 ? 16.515 2.830 -20.726 1.00 80.94 192 PHE A C 1
ATOM 1549 O O . PHE A 1 192 ? 16.167 1.722 -21.117 1.00 80.94 192 PHE A O 1
ATOM 1556 N N . PHE A 1 193 ? 17.142 3.005 -19.561 1.00 83.12 193 PHE A N 1
ATOM 1557 C CA . PHE A 1 193 ? 17.546 1.870 -18.731 1.00 83.12 193 PHE A CA 1
ATOM 1558 C C . PHE A 1 193 ? 16.353 1.024 -18.292 1.00 83.12 193 PHE A C 1
ATOM 1560 O O . PHE A 1 193 ? 16.407 -0.201 -18.396 1.00 83.12 193 PHE A O 1
ATOM 1567 N N . ILE A 1 194 ? 15.257 1.655 -17.867 1.00 86.31 194 ILE A N 1
ATOM 1568 C CA . ILE A 1 194 ? 14.043 0.953 -17.431 1.00 86.31 194 ILE A CA 1
ATOM 1569 C C . ILE A 1 194 ? 13.405 0.181 -18.596 1.00 86.31 194 ILE A C 1
ATOM 1571 O O . ILE A 1 194 ? 13.078 -1.000 -18.460 1.00 86.31 194 ILE A O 1
ATOM 1575 N N . THR A 1 195 ? 13.255 0.816 -19.759 1.00 80.69 195 THR A N 1
ATOM 1576 C CA . THR A 1 195 ? 12.596 0.199 -20.924 1.00 80.69 195 THR A CA 1
ATOM 1577 C C . THR A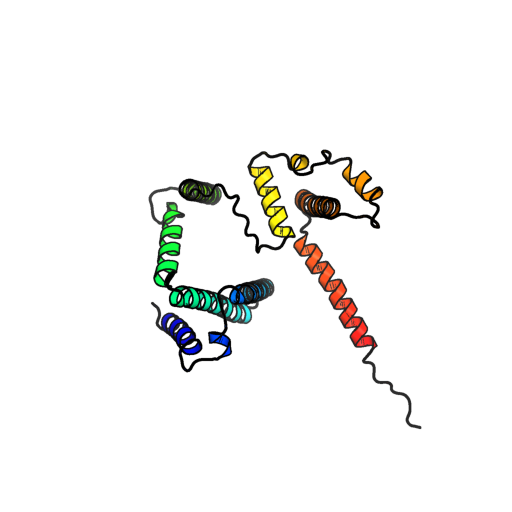 1 195 ? 13.466 -0.848 -21.616 1.00 80.69 195 THR A C 1
ATOM 1579 O O . THR A 1 195 ? 12.951 -1.890 -22.030 1.00 80.69 195 THR A O 1
ATOM 1582 N N . TYR A 1 196 ? 14.780 -0.625 -21.689 1.00 80.88 196 TYR A N 1
ATOM 1583 C CA . TYR A 1 196 ? 15.757 -1.600 -22.169 1.00 80.88 196 TYR A CA 1
ATOM 1584 C C . TYR A 1 196 ? 15.780 -2.831 -21.269 1.00 80.88 196 TYR A C 1
ATOM 1586 O O . TYR A 1 196 ? 15.676 -3.947 -21.778 1.00 80.88 196 TYR A O 1
ATOM 1594 N N . SER A 1 197 ? 15.859 -2.635 -19.947 1.00 83.81 197 SER A N 1
ATOM 1595 C CA . SER A 1 197 ? 15.862 -3.739 -18.983 1.00 83.81 197 SER A CA 1
ATOM 1596 C C . SER A 1 197 ? 14.620 -4.603 -19.167 1.00 83.81 197 SER A C 1
ATOM 1598 O O . 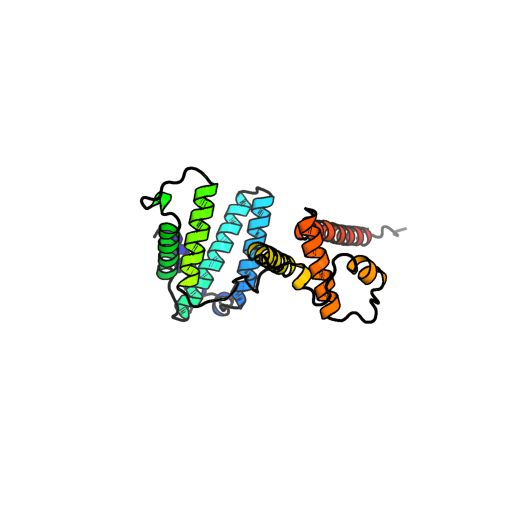SER A 1 197 ? 14.733 -5.796 -19.437 1.00 83.81 197 SER A O 1
ATOM 1600 N N . TYR A 1 198 ? 13.440 -3.978 -19.188 1.00 81.81 198 TYR A N 1
ATOM 1601 C CA . TYR A 1 198 ? 12.184 -4.683 -19.426 1.00 81.81 198 TYR A CA 1
ATOM 1602 C C . TYR A 1 198 ? 12.157 -5.445 -20.760 1.00 81.81 198 TYR A C 1
ATOM 1604 O O . TYR A 1 198 ? 11.780 -6.616 -20.791 1.00 81.81 198 TYR A O 1
ATOM 1612 N N . SER A 1 199 ? 12.582 -4.809 -21.856 1.00 79.50 199 SER A N 1
ATOM 1613 C CA . SER A 1 199 ? 12.549 -5.416 -23.196 1.00 79.50 199 SER A CA 1
ATOM 1614 C C . SER A 1 199 ? 13.515 -6.597 -23.348 1.00 79.50 199 SER A C 1
ATOM 1616 O O . SER A 1 199 ? 13.304 -7.445 -24.209 1.00 79.50 199 SER A O 1
ATOM 1618 N N . ASN A 1 200 ? 14.554 -6.667 -22.511 1.00 79.69 200 ASN A N 1
ATOM 1619 C CA . ASN A 1 200 ? 15.540 -7.751 -22.495 1.00 79.69 200 ASN A CA 1
ATOM 1620 C C . ASN A 1 200 ? 15.325 -8.739 -21.333 1.00 79.69 200 ASN A C 1
ATOM 1622 O O . ASN A 1 200 ? 16.184 -9.579 -21.081 1.00 79.69 200 ASN A O 1
ATOM 1626 N N . GLY A 1 201 ? 14.203 -8.648 -20.610 1.00 81.12 201 GLY A N 1
ATOM 1627 C CA . GLY A 1 201 ? 13.905 -9.541 -19.485 1.00 81.12 201 GLY A CA 1
ATOM 1628 C C . GLY A 1 201 ? 14.790 -9.328 -18.251 1.00 81.12 201 GLY A C 1
ATOM 1629 O O . GLY A 1 201 ? 14.877 -10.215 -17.406 1.00 81.12 201 GLY A O 1
ATOM 1630 N N . LEU A 1 202 ? 15.444 -8.171 -18.135 1.00 83.94 202 LEU A N 1
ATOM 1631 C CA . LEU A 1 202 ? 16.206 -7.772 -16.956 1.00 83.94 202 LEU A CA 1
ATOM 1632 C C . LEU A 1 202 ? 15.271 -7.082 -15.954 1.00 83.94 202 LEU A C 1
ATOM 1634 O O . LEU A 1 202 ? 14.621 -6.082 -16.269 1.00 83.94 202 LEU A O 1
ATOM 1638 N N . ASP A 1 203 ? 15.213 -7.609 -14.735 1.00 83.62 203 ASP A N 1
ATOM 1639 C CA . ASP A 1 203 ? 14.411 -7.045 -13.647 1.00 83.62 203 ASP A CA 1
ATOM 1640 C C . ASP A 1 203 ? 15.195 -5.934 -12.937 1.00 83.62 203 ASP A C 1
ATOM 1642 O O . ASP A 1 203 ? 16.137 -6.205 -12.188 1.00 83.62 203 ASP A O 1
ATOM 1646 N N . ILE A 1 204 ? 14.833 -4.676 -13.200 1.00 86.38 204 ILE A N 1
ATOM 1647 C CA . ILE A 1 204 ? 15.570 -3.524 -12.676 1.00 86.38 204 ILE A CA 1
ATOM 1648 C C . ILE A 1 204 ? 15.504 -3.438 -11.149 1.00 86.38 204 ILE A C 1
ATOM 1650 O O . ILE A 1 204 ? 16.534 -3.229 -10.515 1.00 86.38 204 ILE A O 1
ATOM 1654 N N . ASP A 1 205 ? 14.334 -3.648 -10.544 1.00 84.69 205 ASP A N 1
ATOM 1655 C CA . ASP A 1 205 ? 14.158 -3.508 -9.098 1.00 84.69 205 ASP A CA 1
ATOM 1656 C C . ASP A 1 205 ? 14.838 -4.665 -8.355 1.00 84.69 205 ASP A C 1
ATOM 1658 O O . ASP A 1 205 ? 15.405 -4.473 -7.280 1.00 84.69 205 ASP A O 1
ATOM 1662 N N . LYS A 1 206 ? 14.862 -5.872 -8.936 1.00 85.50 206 LYS A N 1
ATOM 1663 C CA . LYS A 1 206 ? 15.694 -6.971 -8.428 1.00 85.50 206 LYS A CA 1
ATOM 1664 C C . LYS A 1 206 ? 17.186 -6.628 -8.483 1.00 85.50 206 LYS A C 1
ATOM 1666 O O . LYS A 1 206 ? 17.860 -6.756 -7.468 1.00 85.50 206 LYS A O 1
ATOM 1671 N N . ASN A 1 207 ? 17.694 -6.163 -9.627 1.00 87.75 207 ASN A N 1
ATOM 1672 C CA . ASN A 1 207 ? 19.116 -5.826 -9.775 1.00 87.75 207 ASN A CA 1
ATOM 1673 C C . ASN A 1 207 ? 19.538 -4.683 -8.835 1.00 87.75 207 ASN A C 1
ATOM 1675 O O . ASN A 1 207 ? 20.622 -4.727 -8.257 1.00 87.75 207 ASN A O 1
ATOM 1679 N N . LEU A 1 208 ? 18.683 -3.671 -8.651 1.00 89.75 208 LEU A N 1
ATOM 1680 C CA . LEU A 1 208 ? 18.931 -2.582 -7.703 1.00 89.75 208 LEU A CA 1
ATOM 1681 C C . LEU A 1 208 ? 18.988 -3.093 -6.258 1.00 89.75 208 LEU A C 1
ATOM 1683 O O . LEU A 1 208 ? 19.898 -2.708 -5.525 1.00 89.75 208 LEU A O 1
ATOM 1687 N N . ARG A 1 209 ? 18.076 -3.994 -5.866 1.00 86.44 209 ARG A N 1
ATOM 1688 C CA . ARG A 1 209 ? 18.102 -4.644 -4.545 1.00 86.44 209 ARG A CA 1
ATOM 1689 C C . ARG A 1 209 ? 19.372 -5.467 -4.344 1.00 86.44 209 ARG A C 1
ATOM 1691 O O . ARG A 1 209 ? 20.097 -5.234 -3.383 1.00 86.44 209 ARG A O 1
ATOM 1698 N N . GLU A 1 210 ? 19.711 -6.346 -5.283 1.00 88.75 210 GLU A N 1
ATOM 1699 C CA . GLU A 1 210 ? 20.931 -7.163 -5.212 1.00 88.75 210 GLU A CA 1
ATOM 1700 C C . GLU A 1 210 ? 22.202 -6.303 -5.136 1.00 88.75 210 GLU A C 1
ATOM 1702 O O . GLU A 1 210 ? 23.118 -6.600 -4.370 1.00 88.75 210 GLU A O 1
ATOM 1707 N N . PHE A 1 211 ? 22.264 -5.198 -5.883 1.00 90.88 211 PHE A N 1
ATOM 1708 C CA . PHE A 1 211 ? 23.401 -4.285 -5.805 1.00 90.88 211 PHE A CA 1
ATOM 1709 C C . PHE A 1 211 ? 23.447 -3.514 -4.478 1.00 90.88 211 PHE A C 1
ATOM 1711 O O . PHE A 1 211 ? 24.534 -3.270 -3.949 1.00 90.88 211 PHE A O 1
ATOM 1718 N N . SER A 1 212 ? 22.290 -3.161 -3.908 1.00 91.06 212 SER A N 1
ATOM 1719 C CA . SER A 1 212 ? 22.226 -2.532 -2.585 1.00 91.06 212 SER A CA 1
ATOM 1720 C C . SER A 1 212 ? 22.802 -3.443 -1.495 1.00 91.06 212 SER A C 1
ATOM 1722 O O . SER A 1 212 ? 23.592 -2.976 -0.674 1.00 91.06 212 SER A O 1
ATOM 1724 N N . GLU A 1 213 ? 22.562 -4.756 -1.574 1.00 89.88 213 GLU A N 1
ATOM 1725 C CA . GLU A 1 213 ? 23.156 -5.742 -0.663 1.00 89.88 213 GLU A CA 1
ATOM 1726 C C . GLU A 1 213 ? 24.685 -5.747 -0.726 1.00 89.88 213 GLU A C 1
ATOM 1728 O O . GLU A 1 213 ? 25.358 -5.809 0.303 1.00 89.88 213 GLU A O 1
ATOM 1733 N N . VAL A 1 214 ? 25.272 -5.595 -1.916 1.00 91.00 214 VAL A N 1
ATOM 1734 C CA . VAL A 1 214 ? 26.734 -5.491 -2.064 1.00 91.00 214 VAL A CA 1
ATOM 1735 C C . VAL A 1 214 ? 27.283 -4.273 -1.313 1.00 91.00 214 VAL A C 1
ATOM 1737 O O . VAL A 1 214 ? 28.357 -4.346 -0.705 1.00 91.00 214 VAL A O 1
ATOM 1740 N N . ILE A 1 215 ? 26.568 -3.146 -1.335 1.00 91.31 215 ILE A N 1
ATOM 1741 C CA . ILE A 1 215 ? 26.955 -1.935 -0.598 1.00 91.31 215 ILE A CA 1
ATOM 1742 C C . ILE A 1 215 ? 26.852 -2.185 0.911 1.00 91.31 215 ILE A C 1
ATOM 1744 O O . ILE A 1 215 ? 27.810 -1.914 1.640 1.00 91.31 215 ILE A O 1
ATOM 1748 N N . LEU A 1 216 ? 25.735 -2.749 1.376 1.00 90.44 216 LEU A N 1
ATOM 1749 C CA . LEU A 1 216 ? 25.508 -3.059 2.791 1.00 90.44 216 LEU A CA 1
ATOM 1750 C C . LEU A 1 216 ? 26.559 -4.038 3.335 1.00 90.44 216 LEU A C 1
ATOM 1752 O O . LEU A 1 216 ? 27.130 -3.822 4.407 1.00 90.44 216 LEU A O 1
ATOM 1756 N N . GLN A 1 217 ? 26.907 -5.068 2.565 1.00 90.44 217 GLN A N 1
ATOM 1757 C CA . GLN A 1 2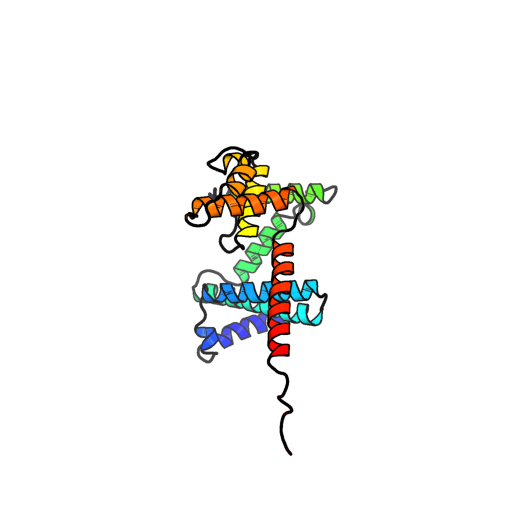17 ? 27.976 -6.009 2.905 1.00 90.44 217 GLN A CA 1
ATOM 1758 C C . GLN A 1 217 ? 29.335 -5.313 3.046 1.00 90.44 217 GLN A C 1
ATOM 1760 O O . GLN A 1 217 ? 30.073 -5.590 3.997 1.00 90.44 217 GLN A O 1
ATOM 1765 N N . LYS A 1 218 ? 29.665 -4.376 2.145 1.00 90.56 218 LYS A N 1
ATOM 1766 C CA . LYS A 1 218 ? 30.907 -3.591 2.233 1.00 90.56 218 LYS A CA 1
ATOM 1767 C C . LYS A 1 218 ? 30.950 -2.749 3.505 1.00 90.56 218 LYS A C 1
ATOM 1769 O O . LYS A 1 218 ? 31.952 -2.817 4.217 1.00 90.56 218 LYS A O 1
ATOM 1774 N N . ILE A 1 219 ? 29.871 -2.039 3.832 1.00 88.00 219 ILE A N 1
ATOM 1775 C CA . ILE A 1 219 ? 29.759 -1.251 5.072 1.00 88.00 219 ILE A CA 1
ATOM 1776 C C . ILE A 1 219 ? 29.976 -2.154 6.297 1.00 88.00 219 ILE A C 1
ATOM 1778 O O . ILE A 1 219 ? 30.823 -1.875 7.148 1.00 88.00 219 ILE A O 1
ATOM 1782 N N . ASN A 1 220 ? 29.293 -3.298 6.348 1.00 85.69 220 ASN A N 1
ATOM 1783 C CA . ASN A 1 220 ? 29.403 -4.249 7.455 1.00 85.69 220 ASN A CA 1
ATOM 1784 C C . ASN A 1 220 ? 30.812 -4.850 7.593 1.00 85.69 220 ASN A C 1
ATOM 1786 O O . ASN A 1 220 ? 31.290 -5.076 8.708 1.00 85.69 220 ASN A O 1
ATOM 1790 N N . SER A 1 221 ? 31.505 -5.092 6.479 1.00 84.38 221 SER A N 1
ATOM 1791 C CA . SER A 1 221 ? 32.887 -5.587 6.489 1.00 84.38 221 SER A CA 1
ATOM 1792 C C . SER A 1 221 ? 33.892 -4.545 7.000 1.00 84.38 221 SER A C 1
ATOM 1794 O O . SER A 1 221 ? 34.800 -4.891 7.759 1.00 84.38 221 SER A O 1
ATOM 1796 N N . GLN A 1 222 ? 33.697 -3.264 6.666 1.00 79.19 222 GLN A N 1
ATOM 1797 C CA . GLN A 1 222 ? 34.530 -2.160 7.151 1.00 79.19 222 GLN A CA 1
ATOM 1798 C C . GLN A 1 222 ? 34.342 -1.938 8.657 1.00 79.19 222 GLN A C 1
ATOM 1800 O O . GLN A 1 222 ? 35.330 -1.843 9.382 1.00 79.19 222 GLN A O 1
ATOM 1805 N N . ASN A 1 223 ? 33.102 -1.994 9.150 1.00 73.75 223 ASN A N 1
ATOM 1806 C CA . ASN A 1 223 ? 32.798 -1.878 10.582 1.00 73.75 223 ASN A CA 1
ATOM 1807 C C . ASN A 1 223 ? 33.397 -3.028 11.421 1.00 73.75 223 ASN A C 1
ATOM 1809 O O . ASN A 1 223 ? 33.808 -2.833 12.565 1.00 73.75 223 ASN A O 1
ATOM 1813 N N . LYS A 1 224 ? 33.501 -4.241 10.855 1.00 69.12 224 LYS A N 1
ATOM 1814 C CA . LYS A 1 224 ? 34.200 -5.372 11.499 1.00 69.12 224 LYS A CA 1
ATOM 1815 C C . LYS A 1 224 ? 35.724 -5.194 11.524 1.00 69.12 224 LYS A C 1
ATOM 1817 O O . LYS A 1 224 ? 36.374 -5.677 12.448 1.00 69.12 224 LYS A O 1
ATOM 1822 N N . SER A 1 225 ? 36.296 -4.500 10.539 1.00 59.72 225 SER A N 1
ATOM 1823 C CA . SER A 1 225 ? 37.729 -4.179 10.480 1.00 59.72 225 SER A CA 1
ATOM 1824 C C . SER A 1 225 ? 38.140 -3.118 11.506 1.00 59.72 225 SER A C 1
ATOM 1826 O O . SER A 1 225 ? 39.263 -3.166 12.002 1.00 59.72 225 SER A O 1
ATOM 1828 N N . THR A 1 226 ? 37.260 -2.169 11.831 1.00 58.69 226 THR A N 1
ATOM 1829 C CA . THR A 1 226 ? 37.535 -1.080 12.786 1.00 58.69 226 THR A CA 1
ATOM 1830 C C . THR A 1 226 ? 37.347 -1.484 14.251 1.00 58.69 226 THR A C 1
ATOM 1832 O O . THR A 1 226 ? 37.911 -0.840 15.126 1.00 58.69 226 THR A O 1
ATOM 1835 N N . ASN A 1 227 ? 36.618 -2.572 14.530 1.00 55.56 227 ASN A N 1
ATOM 1836 C CA . ASN A 1 227 ? 36.324 -3.061 15.887 1.00 55.56 227 ASN A CA 1
ATOM 1837 C C . ASN A 1 227 ? 37.260 -4.183 16.391 1.00 55.56 227 ASN A C 1
ATOM 1839 O O . ASN A 1 227 ? 36.912 -4.894 17.336 1.00 55.56 227 ASN A O 1
ATOM 1843 N N . LYS A 1 228 ? 38.451 -4.381 15.803 1.00 47.16 228 LYS A N 1
ATOM 1844 C CA . LYS A 1 228 ? 39.456 -5.274 16.414 1.00 47.16 228 LYS A CA 1
ATOM 1845 C C . LYS A 1 228 ? 40.029 -4.611 17.680 1.00 47.16 228 LYS A C 1
ATOM 1847 O O . LYS A 1 228 ? 40.565 -3.513 17.557 1.00 47.16 228 LYS A O 1
ATOM 1852 N N . PRO A 1 229 ? 39.972 -5.250 18.867 1.00 49.97 229 PRO A N 1
ATOM 1853 C CA . PRO A 1 229 ? 40.598 -4.707 20.068 1.00 49.97 229 PRO A CA 1
ATOM 1854 C C . PRO A 1 229 ? 42.110 -4.614 19.868 1.00 49.97 229 PRO A C 1
ATOM 1856 O O . PRO A 1 229 ? 42.747 -5.582 19.439 1.00 49.97 229 PRO A O 1
ATOM 1859 N N . ASP A 1 230 ? 42.678 -3.458 20.194 1.00 49.91 230 ASP A N 1
ATOM 1860 C CA . ASP A 1 230 ? 44.114 -3.210 20.137 1.00 49.91 230 ASP A CA 1
ATOM 1861 C C . ASP A 1 230 ? 44.804 -3.960 21.291 1.00 49.91 230 ASP A C 1
ATOM 1863 O O . ASP A 1 230 ? 44.973 -3.455 22.399 1.00 49.91 230 ASP A O 1
ATOM 1867 N N . TYR A 1 231 ? 45.160 -5.229 21.072 1.00 57.03 231 TYR A N 1
ATOM 1868 C CA . TYR A 1 231 ? 45.986 -5.999 22.008 1.00 57.03 231 TYR A CA 1
ATOM 1869 C C . TYR A 1 231 ? 47.470 -5.637 21.843 1.00 57.03 231 TYR A C 1
ATOM 1871 O O . TYR A 1 231 ? 48.290 -6.459 21.435 1.00 57.03 231 TYR A O 1
ATOM 1879 N N . LYS A 1 232 ? 47.822 -4.394 22.175 1.00 52.31 232 LYS A N 1
ATOM 1880 C CA . LYS A 1 232 ? 49.180 -3.922 22.495 1.00 52.31 232 LYS A CA 1
ATOM 1881 C C . LYS A 1 232 ? 48.978 -2.788 23.509 1.00 52.31 232 LYS A C 1
ATOM 1883 O O . LYS A 1 232 ? 48.329 -1.814 23.184 1.00 52.31 232 LYS A O 1
ATOM 1888 N N . SER A 1 233 ? 49.404 -2.826 24.764 1.00 47.84 233 SER A N 1
ATOM 1889 C CA . SER A 1 233 ? 50.614 -3.384 25.357 1.00 47.84 233 SER A CA 1
ATOM 1890 C C . SER A 1 233 ? 50.466 -3.376 26.885 1.00 47.84 233 SER A C 1
ATOM 1892 O O . SER A 1 233 ? 50.233 -2.319 27.465 1.00 47.84 233 SER A O 1
ATOM 1894 N N . ALA A 1 234 ? 50.673 -4.519 27.537 1.00 46.38 234 ALA A N 1
ATOM 1895 C CA . ALA A 1 234 ? 51.057 -4.576 28.944 1.00 46.38 234 ALA A CA 1
ATOM 1896 C C . ALA A 1 234 ? 52.281 -5.494 29.044 1.00 46.38 234 ALA A C 1
ATOM 1898 O O . ALA A 1 234 ? 52.170 -6.720 29.021 1.00 46.38 234 ALA A O 1
ATOM 1899 N N . LYS A 1 235 ? 53.454 -4.867 29.045 1.00 47.69 235 LYS A N 1
ATOM 1900 C CA . LYS A 1 235 ? 54.695 -5.395 29.604 1.00 47.69 235 LYS A CA 1
ATOM 1901 C C . LYS A 1 235 ? 55.215 -4.346 30.566 1.00 47.69 235 LYS A C 1
ATOM 1903 O O . LYS A 1 235 ? 55.109 -3.155 30.197 1.00 47.69 235 LYS A O 1
#

Sequence (235 aa):
MSECFEDLLQLIKTLRGPKGCPWDKKQDIQSIKKYILEEAYELLDAITSADHDAILEEAGDLLFQILFLIELEHEAGFFTIEDVINATKEKMIRRHPHVFGDTKVSGISDVLQNWEKIKQDEKSHKNNNELLIPISMPGSERLLKAFKLAQKKGLDPKCLLKDQQSDELKEKISNLNLENLDTQQLQSLLYFFITYSYSNGLDIDKNLREFSEVILQKINSQNKSTNKPDYKSAK

pLDDT: mean 84.22, std 14.36, range [45.94, 98.5]

Secondary structure (DSSP, 8-state):
--HHHHHHHHHHHHHHSTTS-HHHHH--HHHHHHHHHHHHHHHHHHHHHT-HHHHHHHHHHHHHHHHHHHHHHHHTTS--HHHHHHHHHHHHHHH-HHHHSS---SSHHHHHHHHHHHHHHHHHHTT-------TTS-HHHHHHHHHHHHHHTT--GGGGSSS--SSHHHHHHHT--GGG--HHHHHHHHHHHHHHHHHTT--HHHHHHHHHHHHHHHHHHHHHHHT--------

Nearest PDB structures (foldseek):
  3cra-assembly1_A  TM=7.320E-01  e=9.630E-08  Escherichia coli K-12
  2yxh-assembly1_B  TM=8.609E-01  e=7.355E-05  Thermotoga maritima MSB8
  3crc-assembly1_A  TM=5.498E-01  e=1.801E-04  Escherichia coli K-12

Radius of gyration: 25.16 Å; Cα contacts (8 Å, |Δi|>4): 117; chains: 1; bounding box: 79×41×62 Å

Foldseek 3Di:
DPPVVVVLLVVLCQLCDPPHDPVLVPDALVNLVVQLVVLVVQCVVCVVVVPPVSVVVSVVSNVSSVSSNQVNCVVVVNDHPVVVVVVVVVVVLQLPCVVNNDDDDPDDVRSVVSNVVSVVVVCVVPPPPDPDDPPPPPPLVSLLSVLVVCVVVVHDVQVVQPDHDPVCVVVCVVVDDPVPDDPSNVVVVSSCVSVVCVVVVHDPVVVVVVVVVVVVVVVVVVVVVVPDDPPDDDD

Mean predicted aligned error: 10.26 Å

Solvent-accessible surface area (backbone atoms only — not co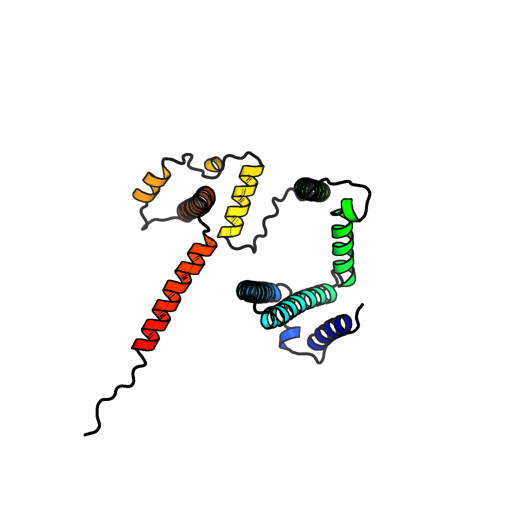mparable to full-atom values): 13782 Å² total; per-residue (Å²): 130,59,69,72,58,54,51,53,54,50,47,51,51,46,35,52,34,100,88,32,46,72,68,58,52,67,58,48,83,75,63,48,56,59,54,48,51,50,30,52,49,53,27,50,50,20,58,73,70,66,36,66,68,50,34,54,51,27,51,48,50,36,49,49,49,52,52,51,50,37,50,54,36,36,77,71,70,74,47,47,67,66,54,53,51,48,57,48,50,54,51,51,48,68,56,34,35,62,79,74,52,86,48,85,67,93,49,71,67,52,50,52,53,50,39,52,50,52,54,49,55,59,42,67,74,43,92,57,90,62,86,84,68,65,83,87,45,59,69,69,61,42,50,51,52,51,51,55,51,35,50,76,70,70,42,60,74,57,75,76,39,93,70,75,53,86,76,52,50,63,57,45,63,75,64,58,60,76,90,73,66,46,74,68,58,50,51,52,50,53,51,47,54,55,52,50,28,55,76,69,74,42,59,62,70,59,54,51,50,59,52,49,50,56,52,54,51,51,54,54,53,51,57,59,65,72,66,61,80,77,92,73,85,90,130